Protein AF-A0AAD7UP15-F1 (afdb_monomer)

Mean predicted aligned error: 19.79 Å

Foldseek 3Di:
DDDDPPPDPPQWDWDFWDADPVLWTWIFIAGNVPRDTDDIDTDDCVLPPFDADPVRHGPDDDDPDSPDGGDDDPVSVVSRVVVVVVVVVVVVVVVVVVVVVVVVVVVVVVVVVVVVVVVVVVVVVVVVVVVVVVVVVVVVVPPDPPPVPPPPPDPPPPPPDDDDDDDDDDDPPDDPPDPDDDPDDPPDDDDDDDPPPDPPPPPPPPPPDDDDDDDDDDDDDDDDDDDDDPDDDDDPDDDPPVRVVVVVVVPDPPVVVVVVVVVVVVVVVVVVVVVVVVVVVVVVVVVVVVVVVVVPPCPPVVVVPPPDDDDDDDPVVVVPPPPVVVVVVVVPDDDD

Sequence (336 aa):
MGRAACGSSTDLELSEPRRLSTGHWVVDVKRVSDERRMAEITLTAALLPPRTNAKGKVVWSLPTDKDVAPRLGLHEQRAVFADYRKQRKEKKDANRALAQVRKRDDVKREKAERWGARTIQSAWRATLARQRYRHAVAYTRTLPSAQPREWFPAPAEDVSSPDGTVCRQDSEASSATQRSHREEDFSRIPGGILDGDGGDEGDEEDDDQAAPQSWLAATSSMRTRSVDDNAVRPVDNGPSLATLVASIGQAVPEDDKRRWVSSWKLATVERLDEAWTSHRLHCSRQRLCRWSAADHSSWSLRRALRGAPSLALPRALRAIWWPELALQASRAAPLQ

Organism: NCBI:txid2483200

pLDDT: mean 70.69, std 22.03, range [35.44, 98.38]

Secondary structure (DSSP, 8-state):
--------TT-EEEPPPEE-TTS-EEEEEEETTT--EEEEEEE-TTTSPPEE-TTS-EEE-----TTSPPP--HHHHHHHHHHHHHHHHHHHHHHHHHHHHHHHHHHHHHHHHHHHHHHHHHHHHHHHHHHHHHHHHHHHHHS---------------------------------------------PPP-----------------------------------------PPP--PPPHHHHHHHHHTSS-HHHHHHHHHHHHHHHHHHHHHHHHHHHHHHHHHHHHHHHHHTT--TTSTTS-TT--S----GGGGTTTHHHHHHHHTT-PPP-

Nearest PDB structures (foldseek):
  3qc4-assembly2_B  TM=3.958E-01  e=7.664E-01  Homo sapiens

Structure (mmCIF, N/CA/C/O backbone):
data_AF-A0AAD7UP15-F1
#
_entry.id   AF-A0AAD7UP15-F1
#
loop_
_atom_site.group_PDB
_atom_site.id
_atom_site.type_symbol
_atom_site.label_atom_id
_atom_site.label_alt_id
_atom_site.label_comp_id
_atom_site.label_asym_id
_atom_site.label_entity_id
_atom_site.label_seq_id
_atom_site.pdbx_PDB_ins_code
_atom_site.Cartn_x
_atom_site.Cartn_y
_atom_site.Cartn_z
_atom_site.occupancy
_atom_site.B_iso_or_equiv
_atom_site.auth_seq_id
_atom_site.auth_comp_id
_atom_site.auth_asym_id
_atom_site.auth_atom_id
_atom_site.pdbx_PDB_model_num
ATOM 1 N N . MET A 1 1 ? -25.593 19.136 -13.782 1.00 45.94 1 MET A N 1
ATOM 2 C CA . MET A 1 1 ? -24.444 18.457 -13.149 1.00 45.94 1 MET A CA 1
ATOM 3 C C . MET A 1 1 ? -24.663 18.505 -11.646 1.00 45.94 1 MET A C 1
ATOM 5 O O . MET A 1 1 ? -24.561 19.578 -11.068 1.00 45.94 1 MET A O 1
ATOM 9 N N . GLY A 1 2 ? -25.114 17.403 -11.044 1.00 49.28 2 GLY A N 1
ATOM 10 C CA . GLY A 1 2 ? -25.388 17.348 -9.607 1.00 49.28 2 GLY A CA 1
ATOM 11 C C . GLY A 1 2 ? -24.085 17.154 -8.846 1.00 49.28 2 GLY A C 1
ATOM 12 O O . GLY A 1 2 ? -23.406 16.152 -9.059 1.00 49.28 2 GLY A O 1
ATOM 13 N N . ARG A 1 3 ? -23.719 18.112 -7.991 1.00 43.81 3 ARG A N 1
ATOM 14 C CA . ARG A 1 3 ? -22.659 17.908 -7.002 1.00 43.81 3 ARG A CA 1
ATOM 15 C C . ARG A 1 3 ? -23.116 16.770 -6.091 1.00 43.81 3 ARG A C 1
ATOM 17 O O . ARG A 1 3 ? -24.147 16.897 -5.435 1.00 43.81 3 ARG A O 1
ATOM 24 N N . ALA A 1 4 ? -22.397 15.651 -6.112 1.00 48.12 4 ALA A N 1
ATOM 25 C CA . ALA A 1 4 ? -22.600 14.583 -5.148 1.00 48.12 4 ALA A CA 1
ATOM 26 C C . ALA A 1 4 ? -22.396 15.196 -3.761 1.00 48.12 4 ALA A C 1
ATOM 28 O O . ALA A 1 4 ? -21.315 15.705 -3.472 1.00 48.12 4 ALA A O 1
ATOM 29 N N . ALA A 1 5 ? -23.458 15.234 -2.956 1.00 47.28 5 ALA A N 1
ATOM 30 C CA . ALA A 1 5 ? -23.373 15.700 -1.585 1.00 47.28 5 ALA A CA 1
ATOM 31 C C . ALA A 1 5 ? -22.277 14.887 -0.892 1.00 47.28 5 ALA A C 1
ATOM 33 O O . ALA A 1 5 ? -22.343 13.656 -0.853 1.00 47.28 5 ALA A O 1
ATOM 34 N N . CYS A 1 6 ? -21.241 15.576 -0.420 1.00 43.53 6 CYS A N 1
ATOM 35 C CA . CYS A 1 6 ? -20.188 14.999 0.394 1.00 43.53 6 CYS A CA 1
ATOM 36 C C . CYS A 1 6 ? -20.877 14.424 1.635 1.00 43.53 6 CYS A C 1
ATOM 38 O O . CYS A 1 6 ? -21.280 15.180 2.517 1.00 43.53 6 CYS A O 1
ATOM 40 N N . GLY A 1 7 ? -21.125 13.110 1.632 1.00 47.81 7 GLY A N 1
ATOM 41 C CA . GLY A 1 7 ? -21.821 12.424 2.713 1.00 47.81 7 GLY A CA 1
ATOM 42 C C . GLY A 1 7 ? -21.131 12.753 4.027 1.00 47.81 7 GLY A C 1
ATOM 43 O O . GLY A 1 7 ? -19.918 12.562 4.156 1.00 47.81 7 GLY A O 1
ATOM 44 N N . SER A 1 8 ? -21.888 13.310 4.970 1.00 54.97 8 SER A N 1
ATOM 45 C CA . SER A 1 8 ? -21.399 13.588 6.311 1.00 54.97 8 SER A CA 1
ATOM 46 C C . SER A 1 8 ? -20.783 12.311 6.886 1.00 54.97 8 SER A C 1
ATOM 48 O O . SER A 1 8 ? -21.275 11.207 6.658 1.00 54.97 8 SER A O 1
ATOM 50 N N . SER A 1 9 ? -19.690 12.436 7.641 1.00 55.94 9 SER A N 1
ATOM 51 C CA . SER A 1 9 ? -18.933 11.302 8.209 1.00 55.94 9 SER A CA 1
ATOM 52 C C . SER A 1 9 ? -19.714 10.445 9.230 1.00 55.94 9 SER A C 1
ATOM 54 O O . SER A 1 9 ? -19.134 9.605 9.917 1.00 55.94 9 SER A O 1
ATOM 56 N N . THR A 1 10 ? -21.028 10.650 9.314 1.00 63.34 10 THR A N 1
ATOM 57 C CA . THR A 1 10 ? -22.014 10.004 10.178 1.00 63.34 10 THR A CA 1
ATOM 58 C C . THR A 1 10 ? -22.498 8.644 9.676 1.00 63.34 10 THR A C 1
ATOM 60 O O . THR A 1 10 ? -23.147 7.939 10.437 1.00 63.34 10 THR A O 1
ATOM 63 N N . ASP A 1 11 ? -22.170 8.231 8.450 1.00 88.19 11 ASP A N 1
ATOM 64 C CA . ASP A 1 11 ? -22.726 7.004 7.852 1.00 88.19 11 ASP A CA 1
ATOM 65 C C . ASP A 1 11 ? -21.983 5.715 8.247 1.00 88.19 11 ASP A C 1
ATOM 67 O O . ASP A 1 11 ? -21.981 4.748 7.484 1.00 88.19 11 ASP A O 1
ATOM 71 N N . LEU A 1 12 ? -21.301 5.671 9.393 1.00 94.31 12 LEU A N 1
ATOM 72 C CA . LEU A 1 12 ? -20.611 4.463 9.849 1.00 94.31 12 LEU A CA 1
ATOM 73 C C . LEU A 1 12 ? -21.266 3.908 11.109 1.00 94.31 12 LEU A C 1
ATOM 75 O O . LEU A 1 12 ? -21.447 4.621 12.092 1.00 94.31 12 LEU A O 1
ATOM 79 N N . GLU A 1 13 ? -21.541 2.610 11.087 1.00 96.19 13 GLU A N 1
ATOM 80 C CA . GLU A 1 13 ? -22.115 1.858 12.196 1.00 96.19 13 GLU A CA 1
ATOM 81 C C . GLU A 1 13 ? -21.225 0.656 12.528 1.00 96.19 13 GLU A C 1
ATOM 83 O O . GLU A 1 13 ? -20.514 0.118 11.674 1.00 96.19 13 GLU A O 1
ATOM 88 N N . LEU A 1 14 ? -21.230 0.251 13.795 1.00 97.25 14 LEU A N 1
ATOM 89 C CA . LEU A 1 14 ? -20.535 -0.942 14.260 1.00 97.25 14 LEU A CA 1
ATOM 90 C C . LEU A 1 14 ? -21.527 -2.094 14.348 1.00 97.25 14 LEU A C 1
ATOM 92 O O . LEU A 1 14 ? -22.587 -1.958 14.952 1.00 97.25 14 LEU A O 1
ATOM 96 N N . SER A 1 15 ? -21.171 -3.239 13.772 1.00 97.31 15 SER A N 1
ATOM 97 C CA . SER A 1 15 ? -21.955 -4.456 13.944 1.00 97.31 15 SER A CA 1
ATOM 98 C C . SER A 1 15 ? -21.950 -4.919 15.399 1.00 97.31 15 SER A C 1
ATOM 100 O O . SER A 1 15 ? -21.063 -4.577 16.185 1.00 97.31 15 SER A O 1
ATOM 102 N N . GLU A 1 16 ? -22.878 -5.809 15.736 1.00 96.75 16 GLU A N 1
ATOM 103 C CA . GLU A 1 16 ? -22.772 -6.564 16.979 1.00 96.75 16 GLU A CA 1
ATOM 104 C C . GLU A 1 16 ? -21.433 -7.331 17.030 1.00 96.75 16 GLU A C 1
ATOM 106 O O . GLU A 1 16 ? -20.972 -7.834 15.992 1.00 96.75 16 GLU A O 1
ATOM 111 N N . PRO A 1 17 ? -20.774 -7.406 18.202 1.00 97.06 17 PRO A N 1
ATOM 112 C CA . PRO A 1 17 ? -19.531 -8.149 18.343 1.00 97.06 17 PRO A CA 1
ATOM 113 C C . PRO A 1 17 ? -19.749 -9.632 18.067 1.00 97.06 17 PRO A C 1
ATOM 115 O O . PRO A 1 17 ? -20.533 -10.302 18.738 1.00 97.06 17 PRO A O 1
ATOM 118 N N . ARG A 1 18 ? -19.005 -10.161 17.099 1.00 95.69 18 ARG A N 1
ATOM 119 C CA . ARG A 1 18 ? -19.008 -11.583 16.756 1.00 95.69 18 ARG A CA 1
ATOM 120 C C . ARG A 1 18 ? -17.686 -12.215 17.148 1.00 95.69 18 ARG A C 1
ATOM 122 O O . ARG A 1 18 ? -16.648 -11.557 17.196 1.00 95.69 18 ARG A O 1
ATOM 129 N N . ARG A 1 19 ? -17.711 -13.510 17.430 1.00 93.88 19 ARG A N 1
ATOM 130 C CA . ARG A 1 19 ? -16.516 -14.247 17.837 1.00 93.88 19 ARG A CA 1
ATOM 131 C C . ARG A 1 19 ? -15.902 -14.971 16.645 1.00 93.88 19 ARG A C 1
ATOM 133 O O . ARG A 1 19 ? -16.614 -15.601 15.867 1.00 93.88 19 ARG A O 1
ATOM 140 N N . LEU A 1 20 ? -14.582 -14.885 16.505 1.00 93.50 20 LEU A N 1
ATOM 141 C CA . LEU A 1 20 ? -13.829 -15.692 15.544 1.00 93.50 20 LEU A CA 1
ATOM 142 C C . LEU A 1 20 ? -13.517 -17.075 16.112 1.00 93.50 20 LEU A C 1
ATOM 144 O O . LEU A 1 20 ? -13.462 -17.273 17.327 1.00 93.50 20 LEU A O 1
ATOM 148 N N . SER A 1 21 ? -13.213 -18.019 15.221 1.00 90.56 21 SER A N 1
ATOM 149 C CA . SER A 1 21 ? -12.704 -19.351 15.580 1.00 90.56 21 SER A CA 1
ATOM 150 C C . SER A 1 21 ? -11.424 -19.294 16.422 1.00 90.56 21 SER A C 1
ATOM 152 O O . SER A 1 21 ? -11.182 -20.177 17.239 1.00 90.56 21 SER A O 1
ATOM 154 N N . THR A 1 22 ? -10.643 -18.220 16.287 1.00 89.75 22 THR A N 1
ATOM 155 C CA . THR A 1 22 ? -9.442 -17.928 17.086 1.00 89.75 22 THR A CA 1
ATOM 156 C C . THR A 1 22 ? -9.746 -17.561 18.541 1.00 89.75 22 THR A C 1
ATOM 158 O O . THR A 1 22 ? -8.836 -17.455 19.355 1.00 89.75 22 THR A O 1
ATOM 161 N N . GLY A 1 23 ? -11.020 -17.371 18.894 1.00 90.31 23 GLY A N 1
ATOM 162 C CA . GLY A 1 23 ? -11.456 -17.010 20.239 1.00 90.31 23 GLY A CA 1
ATOM 163 C C . GLY A 1 23 ? -11.467 -15.509 20.520 1.00 90.31 23 GLY A C 1
ATOM 164 O O . GLY A 1 23 ? -11.943 -15.126 21.585 1.00 90.31 23 GLY A O 1
ATOM 165 N N . HIS A 1 24 ? -11.018 -14.676 19.581 1.00 93.88 24 HIS A N 1
ATOM 166 C CA . HIS A 1 24 ? -11.091 -13.221 19.691 1.00 93.88 24 HIS A CA 1
ATOM 167 C C . HIS A 1 24 ? -12.474 -12.689 19.302 1.00 93.88 24 HIS A C 1
ATOM 169 O O . HIS A 1 24 ? -13.138 -13.225 18.410 1.00 93.88 24 HIS A O 1
ATOM 175 N N . TRP A 1 25 ? -12.882 -11.603 19.955 1.00 96.12 25 TRP A N 1
ATOM 176 C CA . TRP A 1 25 ? -14.047 -10.822 19.558 1.00 96.12 25 TRP A CA 1
ATOM 177 C C . TRP A 1 25 ? -13.660 -9.845 18.451 1.00 96.12 25 TRP A C 1
ATOM 179 O O . TRP A 1 25 ? -12.595 -9.231 18.499 1.00 96.12 25 TRP A O 1
ATOM 189 N N . VAL A 1 26 ? -14.527 -9.691 17.462 1.00 97.19 26 VAL A N 1
ATOM 190 C CA . VAL A 1 26 ? -14.364 -8.766 16.339 1.00 97.19 26 VAL A CA 1
ATOM 191 C C . VAL A 1 26 ? -15.654 -8.016 16.105 1.00 97.19 26 VAL A C 1
ATOM 193 O O . VAL A 1 26 ? -16.754 -8.530 16.314 1.00 97.19 26 VAL A O 1
ATOM 196 N N . VAL A 1 27 ? -15.492 -6.791 15.638 1.00 98.00 27 VAL A N 1
ATOM 197 C CA . VAL A 1 27 ? -16.581 -5.915 15.238 1.00 98.00 27 VAL A CA 1
ATOM 198 C C . VAL A 1 27 ? -16.349 -5.507 13.802 1.00 98.00 27 VAL A C 1
ATOM 200 O O . VAL A 1 27 ? -15.231 -5.163 13.413 1.00 98.00 27 VAL A O 1
ATOM 203 N N . ASP A 1 28 ? -17.413 -5.545 13.014 1.00 97.88 28 ASP A N 1
ATOM 204 C CA . ASP A 1 28 ? -17.375 -5.086 11.643 1.00 97.88 28 ASP A CA 1
ATOM 205 C C . ASP A 1 28 ? -17.819 -3.627 11.587 1.00 97.88 28 ASP A C 1
ATOM 207 O O . ASP A 1 28 ? -18.896 -3.268 12.060 1.00 97.88 28 ASP A O 1
ATOM 211 N N . VAL A 1 29 ? -16.990 -2.781 10.983 1.00 97.25 29 VAL A N 1
ATOM 212 C CA . VAL A 1 29 ? -17.371 -1.407 10.650 1.00 97.25 29 VAL A CA 1
ATOM 213 C C . VAL A 1 29 ? -18.150 -1.474 9.345 1.00 97.25 29 VAL A C 1
ATOM 215 O O . VAL A 1 29 ? -17.597 -1.873 8.315 1.00 97.25 29 VAL A O 1
ATOM 218 N N . LYS A 1 30 ? -19.430 -1.115 9.382 1.00 96.94 30 LYS A N 1
ATOM 219 C CA . LYS A 1 30 ? -20.328 -1.101 8.227 1.00 96.94 30 LYS A CA 1
ATOM 220 C C . LYS A 1 30 ? -20.664 0.329 7.839 1.00 96.94 30 LYS A C 1
ATOM 222 O O . LYS A 1 30 ? -20.671 1.232 8.674 1.00 96.94 30 LYS A O 1
ATOM 227 N N . ARG A 1 31 ? -20.945 0.532 6.559 1.00 95.31 31 ARG A N 1
ATOM 228 C CA . ARG A 1 31 ? -21.518 1.782 6.075 1.00 95.31 31 ARG A CA 1
ATOM 229 C C . ARG A 1 31 ? -23.044 1.685 6.130 1.00 95.31 31 ARG A C 1
ATOM 231 O O . ARG A 1 31 ? -23.609 0.722 5.629 1.00 95.31 31 ARG A O 1
ATOM 238 N N . VAL A 1 32 ? -23.694 2.671 6.741 1.00 94.50 32 VAL A N 1
ATOM 239 C CA . VAL A 1 32 ? -25.144 2.684 7.014 1.00 94.50 32 VAL A CA 1
ATOM 240 C C . VAL A 1 32 ? -25.958 2.634 5.720 1.00 94.50 32 VAL A C 1
ATOM 242 O O . VAL A 1 32 ? -26.972 1.954 5.647 1.00 94.50 32 VAL A O 1
ATOM 245 N N . SER A 1 33 ? -25.492 3.314 4.670 1.00 92.62 33 SER A N 1
ATOM 246 C CA . SER A 1 33 ? -26.231 3.455 3.409 1.00 92.62 33 SER A CA 1
ATOM 247 C C . SER A 1 33 ? -26.447 2.148 2.640 1.00 92.62 33 SER A C 1
ATOM 249 O O . SER A 1 33 ? -27.432 2.015 1.924 1.00 92.62 33 SER A O 1
ATOM 251 N N . ASP A 1 34 ? -25.484 1.228 2.704 1.00 92.88 34 ASP A N 1
ATOM 252 C CA . ASP A 1 34 ? -25.425 0.019 1.869 1.00 92.88 34 ASP A CA 1
ATOM 253 C C . ASP A 1 34 ? -25.139 -1.252 2.686 1.00 92.88 34 ASP A C 1
ATOM 255 O O . ASP A 1 34 ? -24.895 -2.310 2.109 1.00 92.88 34 ASP A O 1
ATOM 259 N N . GLU A 1 35 ? -25.110 -1.136 4.019 1.00 94.19 35 GLU A N 1
ATOM 260 C CA . GLU A 1 35 ? -24.714 -2.169 4.989 1.00 94.19 35 GLU A CA 1
ATOM 261 C C . GLU A 1 35 ? -23.371 -2.848 4.673 1.00 94.19 35 GLU A C 1
ATOM 263 O O . GLU A 1 35 ? -23.025 -3.911 5.210 1.00 94.19 35 GLU A O 1
ATOM 268 N N . ARG A 1 36 ? -22.567 -2.234 3.799 1.00 95.31 36 ARG A N 1
ATOM 269 C CA . ARG A 1 36 ? -21.361 -2.860 3.289 1.00 95.31 36 ARG A CA 1
ATOM 270 C C . ARG A 1 36 ? -20.307 -2.858 4.375 1.00 95.31 36 ARG A C 1
ATOM 272 O O . ARG A 1 36 ? -19.956 -1.830 4.954 1.00 95.31 36 ARG A O 1
ATOM 279 N N . ARG A 1 37 ? -19.736 -4.035 4.596 1.00 96.38 37 ARG A N 1
ATOM 280 C CA . ARG A 1 37 ? -18.608 -4.234 5.496 1.00 96.38 37 ARG A CA 1
ATOM 281 C C . ARG A 1 37 ? -17.355 -3.537 4.962 1.00 96.38 37 ARG A C 1
ATOM 283 O O . ARG A 1 37 ? -16.885 -3.850 3.868 1.00 96.38 37 ARG A O 1
ATOM 290 N N . MET A 1 38 ? -16.813 -2.612 5.750 1.00 96.12 38 MET A N 1
ATOM 291 C CA . MET A 1 38 ? -15.647 -1.800 5.397 1.00 96.12 38 MET A CA 1
ATOM 292 C C . MET A 1 38 ? -14.357 -2.307 6.031 1.00 96.12 38 MET A C 1
ATOM 294 O O . MET A 1 38 ? -13.332 -2.375 5.352 1.00 96.12 38 MET A O 1
ATOM 298 N N . ALA A 1 39 ? -14.411 -2.685 7.306 1.00 96.81 39 ALA A N 1
ATOM 299 C CA . ALA A 1 39 ? -13.279 -3.254 8.024 1.00 96.81 39 ALA A CA 1
ATOM 300 C C . ALA A 1 39 ? -13.734 -4.241 9.098 1.00 96.81 39 ALA A C 1
ATOM 302 O O . ALA A 1 39 ? -14.870 -4.192 9.566 1.00 96.81 39 ALA A O 1
ATOM 303 N N . GLU A 1 40 ? -12.812 -5.121 9.473 1.00 97.56 40 GLU A N 1
ATOM 304 C CA . GLU A 1 40 ? -12.900 -6.007 10.630 1.00 97.56 40 GLU A CA 1
ATOM 305 C C . GLU A 1 40 ? -11.930 -5.498 11.686 1.00 97.56 40 GLU A C 1
ATOM 307 O O . GLU A 1 40 ? -10.746 -5.349 11.386 1.00 97.56 40 GLU A O 1
ATOM 312 N N . ILE A 1 41 ? -12.405 -5.242 12.902 1.00 97.62 41 ILE A N 1
ATOM 313 C CA . ILE A 1 41 ? -11.550 -4.779 13.995 1.00 97.62 41 ILE A CA 1
ATOM 314 C C . ILE A 1 41 ? -11.594 -5.785 15.128 1.00 97.62 41 ILE A C 1
ATOM 316 O O . ILE A 1 41 ? -12.653 -6.065 15.691 1.00 97.62 41 ILE A O 1
ATOM 320 N N . THR A 1 42 ? -10.423 -6.314 15.471 1.00 97.19 42 THR A N 1
ATOM 321 C CA . THR A 1 42 ? -10.246 -7.232 16.595 1.00 97.19 42 THR A CA 1
ATOM 322 C C . THR A 1 42 ? -10.273 -6.460 17.905 1.00 97.19 42 THR A C 1
ATOM 324 O O . THR A 1 42 ? -9.438 -5.589 18.150 1.00 97.19 42 THR A O 1
ATOM 327 N N . LEU A 1 43 ? -11.215 -6.810 18.778 1.00 96.62 43 LEU A N 1
ATOM 328 C CA . LEU A 1 43 ? -11.306 -6.256 20.119 1.00 96.62 43 LEU A CA 1
ATOM 329 C C . LEU A 1 43 ? -10.207 -6.873 20.984 1.00 96.62 43 LEU A C 1
ATOM 331 O O . LEU A 1 43 ? -10.256 -8.046 21.358 1.00 96.62 43 LEU A O 1
ATOM 335 N N . THR A 1 44 ? -9.197 -6.068 21.289 1.00 96.12 44 THR A N 1
ATOM 336 C CA . THR A 1 44 ? -8.080 -6.440 22.160 1.00 96.12 44 THR A CA 1
ATOM 337 C C . THR A 1 44 ? -8.076 -5.563 23.406 1.00 96.12 44 THR A C 1
ATOM 339 O O . THR A 1 44 ? -8.595 -4.447 23.389 1.00 96.12 44 THR A O 1
ATOM 342 N N . ALA A 1 45 ? -7.444 -6.035 24.483 1.00 94.94 45 ALA A N 1
ATOM 343 C CA . ALA A 1 45 ? -7.263 -5.235 25.697 1.00 94.94 45 ALA A CA 1
ATOM 344 C C . ALA A 1 45 ? -6.398 -3.978 25.464 1.00 94.94 45 ALA A C 1
ATOM 346 O O . ALA A 1 45 ? -6.486 -3.027 26.232 1.00 94.94 45 ALA A O 1
ATOM 347 N N . ALA A 1 46 ? -5.580 -3.963 24.404 1.00 95.38 46 ALA A N 1
ATOM 348 C CA . ALA A 1 46 ? -4.814 -2.789 23.994 1.00 95.38 46 ALA A CA 1
ATOM 349 C C . ALA A 1 46 ? -5.705 -1.720 23.342 1.00 95.38 46 ALA A C 1
ATOM 351 O O . ALA A 1 46 ? -5.525 -0.534 23.602 1.00 95.38 46 ALA A O 1
ATOM 352 N N . LEU A 1 47 ? -6.672 -2.141 22.517 1.00 95.94 47 LEU A N 1
ATOM 353 C CA . LEU A 1 47 ? -7.627 -1.239 21.874 1.00 95.94 47 LEU A CA 1
ATOM 354 C C . LEU A 1 47 ? -8.662 -0.702 22.870 1.00 95.94 47 LEU A C 1
ATOM 356 O O . LEU A 1 47 ? -8.982 0.484 22.862 1.00 95.94 47 LEU A O 1
ATOM 360 N N . LEU A 1 48 ? -9.196 -1.588 23.711 1.00 95.94 48 LEU A N 1
ATOM 361 C CA . LEU A 1 48 ? -10.218 -1.275 24.703 1.00 95.94 48 LEU A CA 1
ATOM 362 C C . LEU A 1 48 ? -9.687 -1.596 26.107 1.00 95.94 48 LEU A C 1
ATOM 364 O O . LEU A 1 48 ? -9.983 -2.671 26.645 1.00 95.94 48 LEU A O 1
ATOM 368 N N . PRO A 1 49 ? -8.880 -0.698 26.702 1.00 95.31 49 PRO A N 1
ATOM 369 C CA . PRO A 1 49 ? -8.352 -0.911 28.040 1.00 95.31 49 PRO A CA 1
ATOM 370 C C . PRO A 1 49 ? -9.479 -0.915 29.087 1.00 95.31 49 PRO A C 1
ATOM 372 O O . PRO A 1 49 ? -10.504 -0.249 28.899 1.00 95.31 49 PRO A O 1
ATOM 375 N N . PRO A 1 50 ? -9.310 -1.629 30.217 1.00 96.44 50 PRO A N 1
ATOM 376 C CA . PRO A 1 50 ? -10.281 -1.608 31.302 1.00 96.44 50 PRO A CA 1
ATOM 377 C C . PRO A 1 50 ? -10.495 -0.183 31.812 1.00 96.44 50 PRO A C 1
ATOM 379 O O . PRO A 1 50 ? -9.551 0.502 32.210 1.00 96.44 50 PRO A O 1
ATOM 382 N N . ARG A 1 51 ? -11.749 0.264 31.828 1.00 95.56 51 ARG A N 1
ATOM 383 C CA . ARG A 1 51 ? -12.104 1.597 32.306 1.00 95.56 51 ARG A CA 1
ATOM 384 C C . ARG A 1 51 ? -12.353 1.551 33.801 1.00 95.56 51 ARG A C 1
ATOM 386 O O . ARG A 1 51 ? -13.208 0.795 34.260 1.00 95.56 51 ARG A O 1
ATOM 393 N N . THR A 1 52 ? -11.664 2.396 34.555 1.00 96.62 52 THR A N 1
ATOM 394 C CA . THR A 1 52 ? -11.857 2.549 36.000 1.00 96.62 52 THR A CA 1
ATOM 395 C C . THR A 1 52 ? -12.580 3.857 36.326 1.00 96.62 52 THR A C 1
ATOM 397 O O . THR A 1 52 ? -12.485 4.848 35.605 1.00 96.62 52 THR A O 1
ATOM 400 N N . ASN A 1 53 ? -13.365 3.857 37.402 1.00 96.44 53 ASN A N 1
ATOM 401 C CA . ASN A 1 53 ? -13.939 5.074 37.978 1.00 96.44 53 ASN A CA 1
ATOM 402 C C . ASN A 1 53 ? -12.861 5.817 38.796 1.00 96.44 53 ASN A C 1
ATOM 404 O O . ASN A 1 53 ? -11.847 5.226 39.157 1.00 96.44 53 ASN A O 1
ATOM 408 N N . ALA A 1 54 ? -13.121 7.058 39.211 1.00 96.19 54 ALA A N 1
ATOM 409 C CA . ALA A 1 54 ? -12.266 7.834 40.117 1.00 96.19 54 ALA A CA 1
ATOM 410 C C . ALA A 1 54 ? -11.929 7.095 41.431 1.00 96.19 54 ALA A C 1
ATOM 412 O O . ALA A 1 54 ? -10.904 7.349 42.050 1.00 96.19 54 ALA A O 1
ATOM 413 N N . LYS A 1 55 ? -12.774 6.140 41.844 1.00 95.94 55 LYS A N 1
ATOM 414 C CA . LYS A 1 55 ? -12.553 5.263 43.010 1.00 95.94 55 LYS A CA 1
ATOM 415 C C . LYS A 1 55 ? -11.700 4.018 42.707 1.00 95.94 55 LYS A C 1
ATOM 417 O O . LYS A 1 55 ? -11.668 3.103 43.522 1.00 95.94 55 LYS A O 1
ATOM 422 N N . GLY A 1 56 ? -11.122 3.903 41.512 1.00 96.12 56 GLY A N 1
ATOM 423 C CA . GLY A 1 56 ? -10.329 2.749 41.071 1.00 96.12 56 GLY A CA 1
ATOM 424 C C . GLY A 1 56 ? -11.130 1.485 40.727 1.00 96.12 56 GLY A C 1
ATOM 425 O O . GLY A 1 56 ? -10.551 0.497 40.291 1.00 96.12 56 GLY A O 1
ATOM 426 N N . LYS A 1 57 ? -12.461 1.487 40.882 1.00 96.38 57 LYS A N 1
ATOM 427 C CA . LYS A 1 57 ? -13.306 0.339 40.513 1.00 96.38 57 LYS A CA 1
ATOM 428 C C . LYS A 1 57 ? -13.418 0.218 38.996 1.00 96.38 57 LYS A C 1
ATOM 430 O O . LYS A 1 57 ? -13.731 1.210 38.339 1.00 96.38 57 LYS A O 1
ATOM 435 N N . VAL A 1 58 ? -13.215 -0.985 38.462 1.00 95.62 58 VAL A N 1
ATOM 436 C CA . VAL A 1 58 ? -13.398 -1.287 37.035 1.00 95.62 58 VAL A CA 1
ATOM 437 C C . VAL A 1 58 ? -14.885 -1.177 36.693 1.00 95.62 58 VAL A C 1
ATOM 439 O O . VAL A 1 58 ? -15.713 -1.904 37.231 1.00 95.62 58 VAL A O 1
ATOM 442 N N . VAL A 1 59 ? -15.220 -0.214 35.839 1.00 94.88 59 VAL A N 1
ATOM 443 C CA . VAL A 1 59 ? -16.576 0.042 35.331 1.00 94.88 59 VAL A CA 1
ATOM 444 C C . VAL A 1 59 ? -16.852 -0.811 34.103 1.00 94.88 59 VAL A C 1
ATOM 446 O O . VAL A 1 59 ? -17.982 -1.235 33.884 1.00 94.88 59 VAL A O 1
ATOM 449 N N . TRP A 1 60 ? -15.825 -1.037 33.287 1.00 95.88 60 TRP A N 1
ATOM 450 C CA . TRP A 1 60 ? -15.932 -1.830 32.076 1.00 95.88 60 TRP A CA 1
ATOM 451 C C . TRP A 1 60 ? -14.609 -2.539 31.802 1.00 95.88 60 TRP A C 1
ATOM 453 O O . TRP A 1 60 ? -13.540 -1.941 31.924 1.00 95.88 60 TRP A O 1
ATOM 463 N N . SER A 1 61 ? -14.692 -3.804 31.417 1.00 96.06 61 SER A N 1
ATOM 464 C CA . SER A 1 61 ? -13.572 -4.599 30.928 1.00 96.06 61 SER A CA 1
ATOM 465 C C . SER A 1 61 ? -14.069 -5.521 29.827 1.00 96.06 61 SER A C 1
ATOM 467 O O . SER A 1 61 ? -15.213 -5.980 29.871 1.00 96.06 61 SER A O 1
ATOM 469 N N . LEU A 1 62 ? -13.198 -5.830 28.869 1.00 95.25 62 LEU A N 1
ATOM 470 C CA . LEU A 1 62 ? -13.498 -6.835 27.860 1.00 95.25 62 LEU A CA 1
ATOM 471 C C . LEU A 1 62 ? -13.751 -8.188 28.561 1.00 95.25 62 LEU A C 1
ATOM 473 O O . LEU A 1 62 ? -12.893 -8.611 29.342 1.00 95.25 62 LEU A O 1
ATOM 477 N N . PRO A 1 63 ? -14.897 -8.858 28.333 1.00 94.06 63 PRO A N 1
ATOM 478 C CA . PRO A 1 63 ? -15.184 -10.144 28.951 1.00 94.06 63 PRO A CA 1
ATOM 479 C C . PRO A 1 63 ? -14.122 -11.175 28.573 1.00 94.06 63 PRO A C 1
ATOM 481 O O . PRO A 1 63 ? -13.823 -11.377 27.394 1.00 94.06 63 PRO A O 1
ATOM 484 N N . THR A 1 64 ? -13.559 -11.829 29.584 1.00 91.81 64 THR A N 1
ATOM 485 C CA . THR A 1 64 ? -12.701 -13.009 29.414 1.00 91.81 64 THR A CA 1
ATOM 486 C C . THR A 1 64 ? -13.520 -14.249 29.084 1.00 91.81 64 THR A C 1
ATOM 488 O O . THR A 1 64 ? -13.019 -15.172 28.437 1.00 91.81 64 THR A O 1
ATOM 491 N N . ASP A 1 65 ? -14.781 -14.258 29.515 1.00 90.06 65 ASP A N 1
ATOM 492 C CA . ASP A 1 65 ? -15.683 -15.376 29.318 1.00 90.06 65 ASP A CA 1
ATOM 493 C C . ASP A 1 65 ? -16.110 -15.475 27.859 1.00 90.06 65 ASP A C 1
ATOM 495 O O . ASP A 1 65 ? -16.515 -14.515 27.203 1.00 90.06 65 ASP A O 1
ATOM 499 N N . LYS A 1 66 ? -16.005 -16.698 27.354 1.00 87.12 66 LYS A N 1
ATOM 500 C CA . LYS A 1 66 ? -16.201 -17.056 25.950 1.00 87.12 66 LYS A CA 1
ATOM 501 C C . LYS A 1 66 ? -17.657 -16.975 25.493 1.00 87.12 66 LYS A C 1
ATOM 503 O O . LYS A 1 66 ? -17.896 -16.860 24.289 1.00 87.12 66 LYS A O 1
ATOM 508 N N . ASP A 1 67 ? -18.579 -17.039 26.445 1.00 91.00 67 ASP A N 1
ATOM 509 C CA . ASP A 1 67 ? -20.016 -17.168 26.207 1.00 91.00 67 ASP A CA 1
ATOM 510 C C . ASP A 1 67 ? -20.752 -15.827 26.336 1.00 91.00 67 ASP A C 1
ATOM 512 O O . ASP A 1 67 ? -21.916 -15.713 25.958 1.00 91.00 67 ASP A O 1
ATOM 516 N N . VAL A 1 68 ? -20.069 -14.789 26.832 1.00 93.94 68 VAL A N 1
ATOM 517 C CA . VAL A 1 68 ? -20.655 -13.465 27.057 1.00 93.94 68 VAL A CA 1
ATOM 518 C C . VAL A 1 68 ? -20.134 -12.487 26.010 1.00 93.94 68 VAL A C 1
ATOM 520 O O . VAL A 1 68 ? -18.971 -12.086 26.035 1.00 93.94 68 VAL A O 1
ATOM 523 N N . ALA A 1 69 ? -21.011 -12.068 25.095 1.00 94.38 69 ALA A N 1
ATOM 524 C CA . ALA A 1 69 ? -20.673 -11.052 24.105 1.00 94.38 69 ALA A CA 1
ATOM 525 C C . ALA A 1 69 ? -20.419 -9.685 24.777 1.00 94.38 69 ALA A C 1
ATOM 527 O O . ALA A 1 69 ? -21.231 -9.248 25.604 1.00 94.38 69 ALA A O 1
ATOM 528 N N . PRO A 1 70 ? -19.321 -8.980 24.437 1.00 95.88 70 PRO A N 1
ATOM 529 C CA . PRO A 1 70 ? -19.056 -7.653 24.974 1.00 95.88 70 PRO A CA 1
ATOM 530 C C . PRO A 1 70 ? -20.150 -6.676 24.550 1.00 95.88 70 PRO A C 1
ATOM 532 O O . PRO A 1 70 ? -20.518 -6.601 23.383 1.00 95.88 70 PRO A O 1
ATOM 535 N N . ARG A 1 71 ? -20.640 -5.870 25.493 1.00 96.00 71 ARG A N 1
ATOM 536 C CA . ARG A 1 71 ? -21.516 -4.736 25.180 1.00 96.00 71 ARG A CA 1
ATOM 537 C C . ARG A 1 71 ? -20.660 -3.485 25.043 1.00 96.00 71 ARG A C 1
ATOM 539 O O . ARG A 1 71 ? -20.011 -3.075 26.007 1.00 96.00 71 ARG A O 1
ATOM 546 N N . LEU A 1 72 ? -20.641 -2.910 23.843 1.00 96.19 72 LEU A N 1
ATOM 547 C CA . LEU A 1 72 ? -19.866 -1.710 23.535 1.00 96.19 72 LEU A CA 1
ATOM 548 C C . LEU A 1 72 ? -20.715 -0.467 23.782 1.00 96.19 72 LEU A C 1
ATOM 550 O O . LEU A 1 72 ? -21.700 -0.232 23.080 1.00 96.19 72 LEU A O 1
ATOM 554 N N . GLY A 1 73 ? -20.324 0.326 24.778 1.00 95.62 73 GLY A N 1
ATOM 555 C CA . GLY A 1 73 ? -20.899 1.641 25.013 1.00 95.62 73 GLY A CA 1
ATOM 556 C C . GLY A 1 73 ? -20.336 2.681 24.045 1.00 95.62 73 GLY A C 1
ATOM 557 O O . GLY A 1 73 ? -19.432 2.418 23.255 1.00 95.62 73 GLY A O 1
ATOM 558 N N . LEU A 1 74 ? -20.848 3.910 24.129 1.00 95.38 74 LEU A N 1
ATOM 559 C CA . LEU A 1 74 ? -20.422 5.013 23.257 1.00 95.38 74 LEU A CA 1
ATOM 560 C C . LEU A 1 74 ? -18.911 5.288 23.325 1.00 95.38 74 LEU A C 1
ATOM 562 O O . LEU A 1 74 ? -18.319 5.718 22.337 1.00 95.38 74 LEU A O 1
ATOM 566 N N . HIS A 1 75 ? -18.280 5.069 24.481 1.00 95.19 75 HIS A N 1
ATOM 567 C CA . HIS A 1 75 ? -16.849 5.317 24.641 1.00 95.19 75 HIS A CA 1
ATOM 568 C C . HIS A 1 75 ? -16.012 4.266 23.909 1.00 95.19 75 HIS A C 1
ATOM 570 O O . HIS A 1 75 ? -15.095 4.615 23.167 1.00 95.19 75 HIS A O 1
ATOM 576 N N . GLU A 1 76 ? -16.382 2.996 24.048 1.00 96.56 76 GLU A N 1
ATOM 577 C CA . GLU A 1 76 ? -15.716 1.883 23.383 1.00 96.56 76 GLU A CA 1
ATOM 578 C C . GLU A 1 76 ? -15.938 1.944 21.865 1.00 96.56 76 GLU A C 1
ATOM 580 O O . GLU A 1 76 ? -14.998 1.763 21.096 1.00 96.56 76 GLU A O 1
ATOM 585 N N . GLN A 1 77 ? -17.146 2.305 21.417 1.00 96.31 77 GLN A N 1
ATOM 586 C CA . GLN A 1 77 ? -17.434 2.527 19.996 1.00 96.31 77 GLN A CA 1
ATOM 587 C C . GLN A 1 77 ? -16.552 3.636 19.399 1.00 96.31 77 GLN A C 1
ATOM 589 O O . GLN A 1 77 ? -15.989 3.465 18.317 1.00 96.31 77 GLN A O 1
ATOM 594 N N . ARG A 1 78 ? -16.363 4.757 20.114 1.00 95.81 78 ARG A N 1
ATOM 595 C CA . ARG A 1 78 ? -15.454 5.837 19.684 1.00 95.81 78 ARG A CA 1
ATOM 596 C C . ARG A 1 78 ? -14.009 5.356 19.551 1.00 95.81 78 ARG A C 1
ATOM 598 O O . ARG A 1 78 ? -13.352 5.731 18.584 1.00 95.81 78 ARG A O 1
ATOM 605 N N . ALA A 1 79 ? -13.528 4.526 20.477 1.00 96.44 79 ALA A N 1
ATOM 606 C CA . ALA A 1 79 ? -12.183 3.957 20.407 1.00 96.44 79 ALA A CA 1
ATOM 607 C C . ALA A 1 79 ? -12.015 3.026 19.191 1.00 96.44 79 ALA A C 1
ATOM 609 O O . ALA A 1 79 ? -11.036 3.148 18.457 1.00 96.44 79 ALA A O 1
ATOM 610 N N . VAL A 1 80 ? -13.007 2.173 18.911 1.00 97.06 80 VAL A N 1
ATOM 611 C CA . VAL A 1 80 ? -13.016 1.312 17.714 1.00 97.06 80 VAL A CA 1
ATOM 612 C C . VAL A 1 80 ? -13.001 2.148 16.428 1.00 97.06 80 VAL A C 1
ATOM 614 O O . VAL A 1 80 ? -12.229 1.864 15.515 1.00 97.06 80 VAL A O 1
ATOM 617 N N . PHE A 1 81 ? -13.793 3.222 16.351 1.00 96.56 81 PHE A N 1
ATOM 618 C CA . PHE A 1 81 ? -13.767 4.120 15.193 1.00 96.56 81 PHE A CA 1
ATOM 619 C C . PHE A 1 81 ? -12.455 4.902 15.052 1.00 96.56 81 PHE A C 1
ATOM 621 O O . PHE A 1 81 ? -12.027 5.164 13.927 1.00 96.56 81 PHE A O 1
ATOM 628 N N . ALA A 1 82 ? -11.811 5.281 16.156 1.00 96.38 82 ALA A N 1
ATOM 629 C CA . ALA A 1 82 ? -10.502 5.929 16.115 1.00 96.38 82 ALA A CA 1
ATOM 630 C C . ALA A 1 82 ? -9.445 4.990 15.513 1.00 96.38 82 ALA A C 1
ATOM 632 O O . ALA A 1 82 ? -8.706 5.392 14.612 1.00 96.38 82 ALA A O 1
ATOM 633 N N . ASP A 1 83 ? -9.437 3.724 15.932 1.00 97.25 83 ASP A N 1
ATOM 634 C CA . ASP A 1 83 ? -8.536 2.714 15.376 1.00 97.25 83 ASP A CA 1
ATOM 635 C C . ASP A 1 83 ? -8.852 2.398 13.909 1.00 97.25 83 ASP A C 1
ATOM 637 O O . ASP A 1 83 ? -7.946 2.353 13.081 1.00 97.25 83 ASP A O 1
ATOM 641 N N . TYR A 1 84 ? -10.135 2.322 13.533 1.00 96.69 84 TYR A N 1
ATOM 642 C CA . TYR A 1 84 ? -10.542 2.209 12.128 1.00 96.69 84 TYR A CA 1
ATOM 643 C C . TYR A 1 84 ? -9.941 3.322 11.257 1.00 96.69 84 TYR A C 1
ATOM 645 O O . TYR A 1 84 ? -9.378 3.062 10.189 1.00 96.69 84 TYR A O 1
ATOM 653 N N . ARG A 1 85 ? -10.054 4.581 11.703 1.00 96.25 85 ARG A N 1
ATOM 654 C CA . ARG A 1 85 ? -9.510 5.739 10.978 1.00 96.25 85 ARG A CA 1
ATOM 655 C C . ARG A 1 85 ? -7.991 5.658 10.875 1.00 96.25 85 ARG A C 1
ATOM 657 O O . ARG A 1 85 ? -7.454 5.926 9.800 1.00 96.25 85 ARG A O 1
ATOM 664 N N . LYS A 1 86 ? -7.318 5.231 11.947 1.00 96.75 86 LYS A N 1
ATOM 665 C CA . LYS A 1 86 ? -5.870 5.003 11.966 1.00 96.75 86 LYS A CA 1
ATOM 666 C C . LYS A 1 86 ? -5.455 3.940 10.944 1.00 96.75 86 LYS A C 1
ATOM 668 O O . LYS A 1 86 ? -4.654 4.244 10.064 1.00 96.75 86 LYS A O 1
ATOM 673 N N . GLN A 1 87 ? -6.073 2.758 10.968 1.00 96.25 87 GLN A N 1
ATOM 674 C CA . GLN A 1 87 ? -5.804 1.688 9.998 1.00 96.25 87 GLN A CA 1
ATOM 675 C C . GLN A 1 87 ? -6.077 2.137 8.552 1.00 96.25 87 GLN A C 1
ATOM 677 O O . GLN A 1 87 ? -5.336 1.800 7.626 1.00 96.25 87 GLN A O 1
ATOM 682 N N . ARG A 1 88 ? -7.132 2.934 8.332 1.00 96.06 88 ARG A N 1
ATOM 683 C CA . ARG A 1 88 ? -7.451 3.493 7.010 1.00 96.06 88 ARG A CA 1
ATOM 684 C C . ARG A 1 88 ? -6.373 4.469 6.530 1.00 96.06 88 ARG A C 1
ATOM 686 O O . ARG A 1 88 ? -6.015 4.411 5.351 1.00 96.06 88 ARG A O 1
ATOM 693 N N . LYS A 1 89 ? -5.862 5.335 7.412 1.00 96.81 89 LYS A N 1
ATOM 694 C CA . LYS A 1 89 ? -4.762 6.267 7.114 1.00 96.81 89 LYS A CA 1
ATOM 695 C C . LYS A 1 89 ? -3.480 5.500 6.786 1.00 96.81 89 LYS A C 1
ATOM 697 O O . LYS A 1 89 ? -2.948 5.670 5.695 1.00 96.81 89 LYS A O 1
ATOM 702 N N . GLU A 1 90 ? -3.090 4.547 7.631 1.00 96.69 90 GLU A N 1
ATOM 703 C CA . GLU A 1 90 ? -1.916 3.689 7.407 1.00 96.69 90 GLU A CA 1
ATOM 704 C C . GLU A 1 90 ? -1.996 2.930 6.073 1.00 96.69 90 GLU A C 1
ATOM 706 O O . GLU A 1 90 ? -1.029 2.884 5.313 1.00 96.69 90 GLU A O 1
ATOM 711 N N . LYS A 1 91 ? -3.172 2.393 5.720 1.00 96.25 91 LYS A N 1
ATOM 712 C CA . LYS A 1 91 ? -3.390 1.731 4.425 1.00 96.25 91 LYS A CA 1
ATOM 713 C C . LYS A 1 91 ? -3.284 2.700 3.242 1.00 96.25 91 LYS A C 1
ATOM 715 O O . LYS A 1 91 ? -2.754 2.320 2.195 1.00 96.25 91 LYS A O 1
ATOM 720 N N . LYS A 1 92 ? -3.795 3.932 3.374 1.00 96.81 92 LYS A N 1
ATOM 721 C CA . LYS A 1 92 ? -3.666 4.981 2.345 1.00 96.81 92 LYS A CA 1
ATOM 722 C C . LYS A 1 92 ? -2.191 5.329 2.129 1.00 96.81 92 LYS A C 1
ATOM 724 O O . LYS A 1 92 ? -1.740 5.338 0.983 1.00 96.81 92 LYS A O 1
ATOM 729 N N . ASP A 1 93 ? -1.442 5.516 3.210 1.00 97.00 93 ASP A N 1
ATOM 730 C CA . ASP A 1 93 ? -0.023 5.874 3.168 1.00 97.00 93 ASP A CA 1
ATOM 731 C C . ASP A 1 93 ? 0.835 4.739 2.594 1.00 97.00 93 ASP A C 1
ATOM 733 O O . ASP A 1 93 ? 1.652 4.971 1.699 1.00 97.00 93 ASP A O 1
ATOM 737 N N . ALA A 1 94 ? 0.581 3.491 3.001 1.00 97.00 94 ALA A N 1
ATOM 738 C CA . ALA A 1 94 ? 1.242 2.314 2.439 1.00 97.00 94 ALA A CA 1
ATOM 739 C C . ALA A 1 94 ? 0.987 2.178 0.927 1.00 97.00 94 ALA A C 1
ATOM 741 O O . ALA A 1 94 ? 1.917 1.952 0.149 1.00 97.00 94 ALA A O 1
ATOM 742 N N . ASN A 1 95 ? -0.256 2.377 0.478 1.00 97.31 95 ASN A N 1
ATOM 743 C CA . ASN A 1 95 ? -0.588 2.351 -0.947 1.00 97.31 95 ASN A CA 1
ATOM 744 C C . ASN A 1 95 ? 0.090 3.488 -1.723 1.00 97.31 95 ASN A C 1
ATOM 746 O O . ASN A 1 95 ? 0.575 3.261 -2.834 1.00 97.31 95 ASN A O 1
ATOM 750 N N . ARG A 1 96 ? 0.168 4.694 -1.145 1.00 97.56 96 ARG A N 1
ATOM 751 C CA . ARG A 1 96 ? 0.873 5.836 -1.747 1.00 97.56 96 ARG A CA 1
ATOM 752 C C . ARG A 1 96 ? 2.364 5.540 -1.898 1.00 97.56 96 ARG A C 1
ATOM 754 O O . ARG A 1 96 ? 2.923 5.772 -2.970 1.00 97.56 96 ARG A O 1
ATOM 761 N N . ALA A 1 97 ? 2.992 4.967 -0.873 1.00 97.81 97 ALA A N 1
ATOM 762 C CA . ALA A 1 97 ? 4.391 4.551 -0.923 1.00 97.81 97 ALA A CA 1
ATOM 763 C C . ALA A 1 97 ? 4.631 3.491 -2.015 1.00 97.81 97 ALA A C 1
ATOM 765 O O . ALA A 1 97 ? 5.538 3.642 -2.837 1.00 97.81 97 ALA A O 1
ATOM 766 N N . LEU A 1 98 ? 3.775 2.466 -2.105 1.00 97.62 98 LEU A N 1
ATOM 767 C CA . LEU A 1 98 ? 3.857 1.443 -3.154 1.00 97.62 98 LEU A CA 1
ATOM 768 C C . LEU A 1 98 ? 3.676 2.028 -4.563 1.00 97.62 98 LEU A C 1
ATOM 770 O O . LEU A 1 98 ? 4.391 1.640 -5.489 1.00 97.62 98 LEU A O 1
ATOM 774 N N . ALA A 1 99 ? 2.757 2.980 -4.739 1.00 97.38 99 ALA A N 1
ATOM 775 C CA . ALA A 1 99 ? 2.555 3.664 -6.015 1.00 97.38 99 ALA A CA 1
ATOM 776 C C . ALA A 1 99 ? 3.794 4.473 -6.438 1.00 97.38 99 ALA A C 1
ATOM 778 O O . ALA A 1 99 ? 4.183 4.446 -7.607 1.00 97.38 99 ALA A O 1
ATOM 779 N N . GLN A 1 100 ? 4.463 5.141 -5.493 1.00 97.81 100 GLN A N 1
ATOM 780 C CA . GLN A 1 100 ? 5.710 5.858 -5.768 1.00 97.81 100 GLN A CA 1
ATOM 781 C C . GLN A 1 100 ? 6.849 4.917 -6.177 1.00 97.81 100 GLN A C 1
ATOM 783 O O . GLN A 1 100 ? 7.600 5.242 -7.099 1.00 97.81 100 GLN A O 1
ATOM 788 N N . VAL A 1 101 ? 6.973 3.754 -5.530 1.00 97.88 101 VAL A N 1
ATOM 789 C CA . VAL A 1 101 ? 7.965 2.733 -5.907 1.00 97.88 101 VAL A CA 1
ATOM 790 C C . VAL A 1 101 ? 7.709 2.243 -7.332 1.00 97.88 101 VAL A C 1
ATOM 792 O O . VAL A 1 101 ? 8.615 2.308 -8.159 1.00 97.88 101 VAL A O 1
ATOM 795 N N . ARG A 1 102 ? 6.460 1.881 -7.659 1.00 97.19 102 ARG A N 1
ATOM 796 C CA . ARG A 1 102 ? 6.075 1.467 -9.021 1.00 97.19 102 ARG A CA 1
ATOM 797 C C . ARG A 1 102 ? 6.411 2.535 -10.061 1.00 97.19 102 ARG A C 1
ATOM 799 O O . ARG A 1 102 ? 7.085 2.233 -11.037 1.00 97.19 102 ARG A O 1
ATOM 806 N N . LYS A 1 103 ? 6.066 3.802 -9.800 1.00 97.56 103 LYS A N 1
ATOM 807 C CA . LYS A 1 103 ? 6.398 4.925 -10.694 1.00 97.56 103 LYS A CA 1
ATOM 808 C C . LYS A 1 103 ? 7.909 5.060 -10.920 1.00 97.56 103 LYS A C 1
ATOM 810 O O . LYS A 1 103 ? 8.345 5.327 -12.038 1.00 97.56 103 LYS A O 1
ATOM 815 N N . ARG A 1 104 ? 8.728 4.888 -9.876 1.00 98.19 104 ARG A N 1
ATOM 816 C CA . ARG A 1 104 ? 10.197 4.921 -10.001 1.00 98.19 104 ARG A CA 1
ATOM 817 C C . ARG A 1 104 ? 10.719 3.752 -10.833 1.00 98.19 104 ARG A C 1
ATOM 819 O O . ARG A 1 104 ? 11.628 3.957 -11.637 1.00 98.19 104 ARG A O 1
ATOM 826 N N . ASP A 1 105 ? 10.160 2.562 -10.657 1.00 97.88 105 ASP A N 1
ATOM 827 C CA . ASP A 1 105 ? 10.562 1.371 -11.404 1.00 97.88 105 ASP A CA 1
ATOM 828 C C . ASP A 1 105 ? 10.137 1.438 -12.875 1.00 97.88 105 ASP A C 1
ATOM 830 O O . ASP A 1 105 ? 10.932 1.087 -13.747 1.00 97.88 105 ASP A O 1
ATOM 834 N N . ASP A 1 106 ? 8.964 1.999 -13.173 1.00 97.75 106 ASP A N 1
ATOM 835 C CA . ASP A 1 106 ? 8.512 2.259 -14.543 1.00 97.75 106 ASP A CA 1
ATOM 836 C C . ASP A 1 106 ? 9.437 3.257 -15.252 1.00 97.75 106 ASP A C 1
ATOM 838 O O . ASP A 1 106 ? 9.898 3.002 -16.363 1.00 97.75 106 ASP A O 1
ATOM 842 N N . VAL A 1 107 ? 9.819 4.350 -14.577 1.00 98.12 107 VAL A N 1
ATOM 843 C CA . VAL A 1 107 ? 10.791 5.319 -15.116 1.00 98.12 107 VAL A CA 1
ATOM 844 C C . VAL A 1 107 ? 12.159 4.670 -15.352 1.00 98.12 107 VAL A C 1
ATOM 846 O O . VAL A 1 107 ? 12.833 4.982 -16.337 1.00 98.12 107 VAL A O 1
ATOM 849 N N . LYS A 1 108 ? 12.607 3.770 -14.467 1.00 97.94 108 LYS A N 1
ATOM 850 C CA . LYS A 1 108 ? 13.860 3.021 -14.667 1.00 97.94 108 LYS A CA 1
ATOM 851 C C . LYS A 1 108 ? 13.761 2.082 -15.866 1.00 97.94 108 LYS A C 1
ATOM 853 O O . LYS A 1 108 ? 14.693 2.054 -16.670 1.00 97.94 108 LYS A O 1
ATOM 858 N N . ARG A 1 109 ? 12.649 1.354 -16.003 1.00 98.12 109 ARG A N 1
ATOM 859 C CA . ARG A 1 109 ? 12.389 0.460 -17.137 1.00 98.12 109 ARG A CA 1
ATOM 860 C C . ARG A 1 109 ? 12.385 1.237 -18.449 1.00 98.12 109 ARG A C 1
ATOM 862 O O . ARG A 1 109 ? 13.128 0.887 -19.358 1.00 98.12 109 ARG A O 1
ATOM 869 N N . GLU A 1 110 ? 11.663 2.350 -18.506 1.00 98.06 110 GLU A N 1
ATOM 870 C CA . GLU A 1 110 ? 11.610 3.206 -19.691 1.00 98.06 110 GLU A CA 1
ATOM 871 C C . GLU A 1 110 ? 12.998 3.761 -20.058 1.00 98.06 110 GLU A C 1
ATOM 873 O O . GLU A 1 110 ? 13.398 3.762 -21.224 1.00 98.06 110 GLU A O 1
ATOM 878 N N . LYS A 1 111 ? 13.787 4.208 -19.071 1.00 98.38 111 LYS A N 1
ATOM 879 C CA . LYS A 1 111 ? 15.171 4.651 -19.309 1.00 98.38 111 LYS A CA 1
ATOM 880 C C . LYS A 1 111 ? 16.049 3.524 -19.853 1.00 98.38 111 LYS A C 1
ATOM 882 O O . LYS A 1 111 ? 16.834 3.778 -20.767 1.00 98.38 111 LYS A O 1
ATOM 887 N N . ALA A 1 112 ? 15.917 2.309 -19.322 1.00 97.94 112 ALA A N 1
ATOM 888 C CA . ALA A 1 112 ? 16.656 1.141 -19.794 1.00 97.94 112 ALA A CA 1
ATOM 889 C C . ALA A 1 112 ? 16.278 0.779 -21.240 1.00 97.94 112 ALA A C 1
ATOM 891 O O . ALA A 1 112 ? 17.165 0.568 -22.066 1.00 97.94 112 ALA A O 1
ATOM 892 N N . GLU A 1 113 ? 14.988 0.803 -21.580 1.00 97.94 113 GLU A N 1
ATOM 893 C CA . GLU A 1 113 ? 14.494 0.579 -22.944 1.00 97.94 113 GLU A CA 1
ATOM 894 C C . GLU A 1 113 ? 15.013 1.643 -23.919 1.00 97.94 113 GLU A C 1
ATOM 896 O O . GLU A 1 113 ? 15.555 1.317 -24.979 1.00 97.94 113 GLU A O 1
ATOM 901 N N . ARG A 1 114 ? 14.933 2.927 -23.542 1.00 98.19 114 ARG A N 1
ATOM 902 C CA . ARG A 1 114 ? 15.480 4.037 -24.342 1.00 98.19 114 ARG A CA 1
ATOM 903 C C . ARG A 1 114 ? 16.986 3.891 -24.552 1.00 98.19 114 ARG A C 1
ATOM 905 O O . ARG A 1 114 ? 17.479 4.167 -25.647 1.00 98.19 114 ARG A O 1
ATOM 912 N N . TRP A 1 115 ? 17.725 3.480 -23.523 1.00 97.62 115 TRP A N 1
ATOM 913 C CA . TRP A 1 115 ? 19.165 3.256 -23.628 1.00 97.62 115 TRP A CA 1
ATOM 914 C C . TRP A 1 115 ? 19.483 2.072 -24.548 1.00 97.62 115 TRP A C 1
ATOM 916 O O . TRP A 1 115 ? 20.292 2.220 -25.462 1.00 97.62 115 TRP A O 1
ATOM 926 N N . GLY A 1 116 ? 18.774 0.949 -24.402 1.00 97.81 116 GLY A N 1
ATOM 927 C CA . GLY A 1 116 ? 18.891 -0.204 -25.298 1.00 97.81 116 GLY A CA 1
ATOM 928 C C . GLY A 1 116 ? 18.626 0.160 -26.763 1.00 97.81 116 GLY A C 1
ATOM 929 O O . GLY A 1 116 ? 19.425 -0.169 -27.641 1.00 97.81 116 GLY A O 1
ATOM 930 N N . ALA A 1 117 ? 17.570 0.933 -27.032 1.00 97.69 117 ALA A N 1
ATOM 931 C CA . ALA A 1 117 ? 17.259 1.416 -28.377 1.00 97.69 117 ALA A CA 1
ATOM 932 C C . ALA A 1 117 ? 18.378 2.297 -28.962 1.00 97.69 117 ALA A C 1
ATOM 934 O O . ALA A 1 117 ? 18.752 2.130 -30.125 1.00 97.69 117 ALA A O 1
ATOM 935 N N . ARG A 1 118 ? 18.959 3.205 -28.163 1.00 97.88 118 ARG A N 1
ATOM 936 C CA . ARG A 1 118 ? 20.095 4.043 -28.592 1.00 97.88 118 ARG A CA 1
ATOM 937 C C . ARG A 1 118 ? 21.326 3.207 -28.934 1.00 97.88 118 ARG A C 1
ATOM 939 O O . ARG A 1 118 ? 21.984 3.500 -29.930 1.00 97.88 118 ARG A O 1
ATOM 946 N N . THR A 1 119 ? 21.609 2.166 -28.157 1.00 98.12 119 THR A N 1
ATOM 947 C CA . THR A 1 119 ? 22.728 1.244 -28.403 1.00 98.12 119 THR A CA 1
ATOM 948 C C . THR A 1 119 ? 22.546 0.470 -29.710 1.00 98.12 119 THR A C 1
ATOM 950 O O . THR A 1 119 ? 23.478 0.363 -30.505 1.00 98.12 119 THR A O 1
ATOM 953 N N . ILE A 1 120 ? 21.332 -0.009 -29.997 1.00 98.19 120 ILE A N 1
ATOM 954 C CA . ILE A 1 120 ? 21.033 -0.687 -31.269 1.00 98.19 120 ILE A CA 1
ATOM 955 C C . ILE A 1 120 ? 21.177 0.288 -32.448 1.00 98.19 120 ILE A C 1
ATOM 957 O O . ILE A 1 120 ? 21.799 -0.035 -33.462 1.00 98.19 120 ILE A O 1
ATOM 961 N N . GLN A 1 121 ? 20.648 1.508 -32.315 1.00 97.75 121 GLN A N 1
ATOM 962 C CA . GLN A 1 121 ? 20.748 2.535 -33.355 1.00 97.75 121 GLN A CA 1
ATOM 963 C C . GLN A 1 121 ? 22.197 2.950 -33.635 1.00 97.75 121 GLN A C 1
ATOM 965 O O . GLN A 1 121 ? 22.567 3.114 -34.800 1.00 97.75 121 GLN A O 1
ATOM 970 N N . SER A 1 122 ? 23.026 3.122 -32.601 1.00 98.25 122 SER A N 1
ATOM 971 C CA . SER A 1 122 ? 24.436 3.491 -32.768 1.00 98.25 122 SER A CA 1
ATOM 972 C C . SER A 1 122 ? 25.229 2.374 -33.449 1.00 98.25 122 SER A C 1
ATOM 974 O O . SER A 1 122 ? 25.975 2.651 -34.391 1.00 98.25 122 SER A O 1
ATOM 976 N N . ALA A 1 123 ? 24.998 1.115 -33.066 1.00 98.12 123 ALA A N 1
ATOM 977 C CA . ALA A 1 123 ? 25.606 -0.046 -33.707 1.00 98.12 123 ALA A CA 1
ATOM 978 C C . ALA A 1 123 ? 25.219 -0.148 -35.191 1.00 98.12 123 ALA A C 1
ATOM 980 O O . ALA A 1 123 ? 26.083 -0.328 -36.051 1.00 98.12 123 ALA A O 1
ATOM 981 N N . TRP A 1 124 ? 23.938 0.037 -35.522 1.00 98.25 124 TRP A N 1
ATOM 982 C CA . TRP A 1 124 ? 23.472 0.019 -36.909 1.00 98.25 124 TRP A CA 1
ATOM 983 C C . TRP A 1 124 ? 24.102 1.135 -37.754 1.00 98.25 124 TRP A C 1
ATOM 985 O O . TRP A 1 124 ? 24.611 0.875 -38.847 1.00 98.25 124 TRP A O 1
ATOM 995 N N . ARG A 1 125 ? 24.148 2.368 -37.228 1.00 98.19 125 ARG A N 1
ATOM 996 C CA . ARG A 1 125 ? 24.811 3.505 -37.893 1.00 98.19 125 ARG A CA 1
ATOM 997 C C . ARG A 1 125 ? 26.295 3.232 -38.137 1.00 98.19 125 ARG A C 1
ATOM 999 O O . ARG A 1 125 ? 26.788 3.512 -39.228 1.00 98.19 125 ARG A O 1
ATOM 1006 N N . ALA A 1 126 ? 26.992 2.650 -37.161 1.00 98.06 126 ALA A N 1
ATOM 1007 C CA . ALA A 1 126 ? 28.394 2.270 -37.306 1.00 98.06 126 ALA A CA 1
ATOM 1008 C C . ALA A 1 126 ? 28.591 1.209 -38.403 1.00 98.06 126 ALA A C 1
ATOM 1010 O O . ALA A 1 126 ? 29.503 1.327 -39.222 1.00 98.06 126 ALA A O 1
ATOM 1011 N N . THR A 1 127 ? 27.717 0.202 -38.471 1.00 98.00 127 THR A N 1
ATOM 1012 C CA . THR A 1 127 ? 27.756 -0.830 -39.519 1.00 98.00 127 THR A CA 1
ATOM 1013 C C . THR A 1 127 ? 27.539 -0.240 -40.910 1.00 98.00 127 THR A C 1
ATOM 1015 O O . THR A 1 127 ? 28.315 -0.531 -41.821 1.00 98.00 127 THR A O 1
ATOM 1018 N N . LEU A 1 128 ? 26.549 0.641 -41.077 1.00 98.25 128 LEU A N 1
ATOM 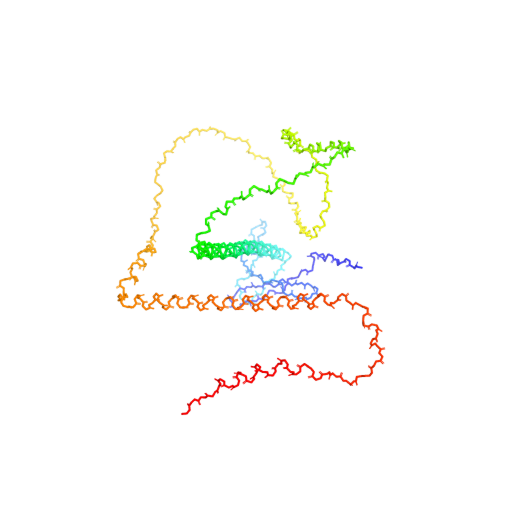1019 C CA . LEU A 1 128 ? 26.313 1.330 -42.348 1.00 98.25 128 LEU A CA 1
ATOM 1020 C C . LEU A 1 128 ? 27.494 2.207 -42.768 1.00 98.25 128 LEU A C 1
ATOM 1022 O O . LEU A 1 128 ? 27.882 2.193 -43.935 1.00 98.25 128 LEU A O 1
ATOM 1026 N N . ALA A 1 129 ? 28.091 2.949 -41.832 1.00 97.94 129 ALA A N 1
ATOM 1027 C CA . ALA A 1 129 ? 29.274 3.758 -42.110 1.00 97.94 129 ALA A CA 1
ATOM 1028 C C . ALA A 1 129 ? 30.437 2.887 -42.615 1.00 97.94 129 ALA A C 1
ATOM 1030 O O . ALA A 1 129 ? 31.068 3.216 -43.620 1.00 97.94 129 ALA A O 1
ATOM 1031 N N . ARG A 1 130 ? 30.663 1.724 -41.988 1.00 98.06 130 ARG A N 1
ATOM 1032 C CA . ARG A 1 130 ? 31.672 0.748 -42.433 1.00 98.06 130 ARG A CA 1
ATOM 1033 C C . ARG A 1 130 ? 31.367 0.191 -43.824 1.00 98.06 130 ARG A C 1
ATOM 1035 O O . ARG A 1 130 ? 32.285 0.049 -44.625 1.00 98.06 130 ARG A O 1
ATOM 1042 N N . GLN A 1 131 ? 30.108 -0.119 -44.129 1.00 97.69 131 GLN A N 1
ATOM 1043 C CA . GLN A 1 131 ? 29.711 -0.592 -45.460 1.00 97.69 131 GLN A CA 1
ATOM 1044 C C . GLN A 1 131 ? 29.940 0.472 -46.537 1.00 97.69 131 GLN A C 1
ATOM 1046 O O . GLN A 1 131 ? 30.534 0.170 -47.570 1.00 97.69 131 GLN A O 1
ATOM 1051 N N . ARG A 1 132 ? 29.537 1.723 -46.279 1.00 97.69 132 ARG A N 1
ATOM 1052 C CA . ARG A 1 132 ? 29.774 2.854 -47.191 1.00 97.69 132 ARG A CA 1
ATOM 1053 C C . ARG A 1 132 ? 31.259 3.070 -47.445 1.00 97.69 132 ARG A C 1
ATOM 1055 O O . ARG A 1 132 ? 31.661 3.216 -48.592 1.00 97.69 132 ARG A O 1
ATOM 1062 N N . TYR A 1 133 ? 32.072 3.017 -46.392 1.00 97.62 133 TYR A N 1
ATOM 1063 C CA . TYR A 1 133 ? 33.522 3.109 -46.513 1.00 97.62 133 TYR A CA 1
ATOM 1064 C C . TYR A 1 133 ? 34.098 1.978 -47.376 1.00 97.62 133 TYR A C 1
ATOM 1066 O O . TYR A 1 133 ? 34.864 2.241 -48.296 1.00 97.62 133 TYR A O 1
ATOM 1074 N N . ARG A 1 134 ? 33.680 0.723 -47.148 1.00 97.56 134 ARG A N 1
ATOM 1075 C CA . ARG A 1 134 ? 34.103 -0.421 -47.976 1.00 97.56 134 ARG A CA 1
ATOM 1076 C C . ARG A 1 134 ? 33.734 -0.238 -49.447 1.00 97.56 134 ARG A C 1
ATOM 1078 O O . ARG A 1 134 ? 34.574 -0.489 -50.303 1.00 97.56 134 ARG A O 1
ATOM 1085 N N . HIS A 1 135 ? 32.516 0.223 -49.732 1.00 96.69 135 HIS A N 1
ATOM 1086 C CA . HIS A 1 135 ? 32.087 0.525 -51.098 1.00 96.69 135 HIS A CA 1
ATOM 1087 C C . HIS A 1 135 ? 32.921 1.639 -51.732 1.00 96.69 135 HIS A C 1
ATOM 1089 O O . HIS A 1 135 ? 33.365 1.477 -52.863 1.00 96.69 135 HIS A O 1
ATOM 1095 N N . ALA A 1 136 ? 33.181 2.730 -51.008 1.00 95.62 136 ALA A N 1
ATOM 1096 C CA . ALA A 1 136 ? 34.011 3.826 -51.498 1.00 95.62 136 ALA A CA 1
ATOM 1097 C C . ALA A 1 136 ? 35.439 3.357 -51.818 1.00 95.62 136 ALA A C 1
ATOM 1099 O O . ALA A 1 136 ? 35.948 3.656 -52.891 1.00 95.62 136 ALA A O 1
ATOM 1100 N N . VAL A 1 137 ? 36.055 2.559 -50.939 1.00 95.81 137 VAL A N 1
ATOM 1101 C CA . VAL A 1 137 ? 37.397 1.990 -51.160 1.00 95.81 137 VAL A CA 1
ATOM 1102 C C . VAL A 1 137 ? 37.418 1.004 -52.333 1.00 95.81 137 VAL A C 1
ATOM 1104 O O . VAL A 1 137 ? 38.366 0.988 -53.112 1.00 95.81 137 VAL A O 1
ATOM 1107 N N . ALA A 1 138 ? 36.391 0.164 -52.481 1.00 94.94 138 ALA A N 1
ATOM 1108 C CA . ALA A 1 138 ? 36.289 -0.748 -53.620 1.00 94.94 138 ALA A CA 1
ATOM 1109 C C . ALA A 1 138 ? 36.124 0.019 -54.942 1.00 94.94 138 ALA A C 1
ATOM 1111 O O . ALA A 1 138 ? 36.754 -0.322 -55.942 1.00 94.94 138 ALA A O 1
ATOM 1112 N N . TYR A 1 139 ? 35.324 1.086 -54.932 1.00 92.12 139 TYR A N 1
ATOM 1113 C CA . TYR A 1 139 ? 35.127 1.959 -56.083 1.00 92.12 139 TYR A CA 1
ATOM 1114 C C . TYR A 1 139 ? 36.421 2.688 -56.469 1.00 92.12 139 TYR A C 1
ATOM 1116 O O . TYR A 1 139 ? 36.828 2.637 -57.624 1.00 92.12 139 TYR A O 1
ATOM 1124 N N . THR A 1 140 ? 37.143 3.279 -55.512 1.00 90.69 140 THR A N 1
ATOM 1125 C CA . THR A 1 140 ? 38.418 3.960 -55.805 1.00 90.69 140 THR A CA 1
ATOM 1126 C C . THR A 1 140 ? 39.521 3.015 -56.271 1.00 90.69 140 THR A C 1
ATOM 1128 O O . THR A 1 140 ? 40.379 3.437 -57.036 1.00 90.69 140 THR A O 1
ATOM 1131 N N . ARG A 1 141 ? 39.500 1.740 -55.860 1.00 90.50 141 ARG A N 1
ATOM 1132 C CA . ARG A 1 141 ? 40.434 0.714 -56.359 1.00 90.50 141 ARG A CA 1
ATOM 1133 C C . ARG A 1 141 ? 40.131 0.238 -57.777 1.00 90.50 141 ARG A C 1
ATOM 1135 O O . ARG A 1 141 ? 41.046 -0.196 -58.465 1.00 90.50 141 ARG A O 1
ATOM 1142 N N . THR A 1 142 ? 38.858 0.227 -58.165 1.00 89.12 142 THR A N 1
ATOM 1143 C CA . THR A 1 142 ? 38.414 -0.285 -59.474 1.00 89.12 142 THR A CA 1
ATOM 1144 C C . THR A 1 142 ? 38.344 0.794 -60.536 1.00 89.12 142 THR A C 1
ATOM 1146 O O . THR A 1 142 ? 38.401 0.469 -61.719 1.00 89.12 142 THR A O 1
ATOM 1149 N N . LEU A 1 143 ? 38.259 2.065 -60.136 1.00 84.81 143 LEU A N 1
ATOM 1150 C CA . LEU A 1 143 ? 38.492 3.164 -61.052 1.00 84.81 143 LEU A CA 1
ATOM 1151 C C . LEU A 1 143 ? 39.896 2.979 -61.653 1.00 84.81 143 LEU A C 1
ATOM 1153 O O . LEU A 1 143 ? 40.871 3.012 -60.895 1.00 84.81 143 LEU A O 1
ATOM 1157 N N . PRO A 1 144 ? 40.022 2.758 -62.982 1.00 78.38 144 PRO A N 1
ATOM 1158 C CA . PRO A 1 144 ? 41.330 2.800 -63.627 1.00 78.38 144 PRO A CA 1
ATOM 1159 C C . PRO A 1 144 ? 41.941 4.127 -63.226 1.00 78.38 144 PRO A C 1
ATOM 1161 O O . PRO A 1 144 ? 41.184 5.095 -63.181 1.00 78.38 144 PRO A O 1
ATOM 1164 N N . SER A 1 145 ? 43.233 4.150 -62.868 1.00 68.50 145 SER A N 1
ATOM 1165 C CA . SER A 1 145 ? 43.920 5.353 -62.397 1.00 68.50 145 SER A CA 1
ATOM 1166 C C . SER A 1 145 ? 43.589 6.492 -63.348 1.00 68.50 145 SER A C 1
ATOM 1168 O O . SER A 1 145 ? 44.201 6.636 -64.410 1.00 68.50 145 SER A O 1
ATOM 1170 N N . ALA A 1 146 ? 42.549 7.248 -63.013 1.00 60.16 146 ALA A N 1
ATOM 1171 C CA . ALA A 1 146 ? 42.164 8.401 -63.762 1.00 60.16 146 ALA A CA 1
ATOM 1172 C C . ALA A 1 146 ? 43.280 9.326 -63.345 1.00 60.16 146 ALA A C 1
ATOM 1174 O O . ALA A 1 146 ? 43.250 9.877 -62.244 1.00 60.16 146 ALA A O 1
ATOM 1175 N N . GLN A 1 147 ? 44.327 9.363 -64.179 1.00 65.94 147 GLN A N 1
ATOM 1176 C CA . GLN A 1 147 ? 45.228 10.496 -64.268 1.00 65.94 147 GLN A CA 1
ATOM 1177 C C . GLN A 1 147 ? 44.316 11.687 -64.012 1.00 65.94 147 GLN A C 1
ATOM 1179 O O . GLN A 1 147 ? 43.304 11.760 -64.728 1.00 65.94 147 GLN A O 1
ATOM 1184 N N . PRO A 1 148 ? 44.526 12.458 -62.925 1.00 66.12 148 PRO A N 1
ATOM 1185 C CA . PRO A 1 148 ? 43.658 13.579 -62.605 1.00 66.12 148 PRO A CA 1
ATOM 1186 C C . PRO A 1 148 ? 43.512 14.309 -63.919 1.00 66.12 148 PRO A C 1
ATOM 1188 O O . PRO A 1 148 ? 44.533 14.735 -64.453 1.00 66.12 148 PRO A O 1
ATOM 1191 N N . ARG A 1 149 ? 42.310 14.242 -64.522 1.00 60.72 149 ARG A N 1
ATOM 1192 C CA . ARG A 1 149 ? 42.094 14.754 -65.874 1.00 60.72 149 ARG A CA 1
ATOM 1193 C C . ARG A 1 149 ? 42.667 16.142 -65.777 1.00 60.72 149 ARG A C 1
ATOM 1195 O O . ARG A 1 149 ? 42.157 16.892 -64.941 1.00 60.72 149 ARG A O 1
ATOM 1202 N N . GLU A 1 150 ? 43.764 16.396 -66.499 1.00 64.94 150 GLU A N 1
ATOM 1203 C CA . GLU A 1 150 ? 44.359 17.719 -66.546 1.00 64.94 150 GLU A CA 1
ATOM 1204 C C . GLU A 1 150 ? 43.168 18.620 -66.741 1.00 64.94 150 GLU A C 1
ATOM 1206 O O . GLU A 1 150 ? 42.351 18.390 -67.642 1.00 64.94 150 GLU A O 1
ATOM 1211 N N . TRP A 1 151 ? 42.934 19.449 -65.731 1.00 64.88 151 TRP A N 1
ATOM 1212 C CA . TRP A 1 151 ? 41.773 20.298 -65.680 1.00 64.88 151 TRP A CA 1
ATOM 1213 C C . TRP A 1 151 ? 42.061 21.256 -66.817 1.00 64.88 151 TRP A C 1
ATOM 1215 O O . TRP A 1 151 ? 42.813 22.210 -66.637 1.00 64.88 151 TRP A O 1
ATOM 1225 N N . PHE A 1 152 ? 41.634 20.878 -68.028 1.00 63.53 152 PHE A N 1
ATOM 1226 C CA . PHE A 1 152 ? 41.804 21.686 -69.212 1.00 63.53 152 PHE A CA 1
ATOM 1227 C C . PHE A 1 152 ? 41.263 23.032 -68.768 1.00 63.53 152 PHE A C 1
ATOM 1229 O O . PHE A 1 152 ? 40.122 23.055 -68.279 1.00 63.53 152 PHE A O 1
ATOM 1236 N N . PRO A 1 153 ? 42.091 24.095 -68.785 1.00 68.00 153 PRO A N 1
ATOM 1237 C CA . PRO A 1 153 ? 41.617 25.404 -68.388 1.00 68.00 153 PRO A CA 1
ATOM 1238 C C . PRO A 1 153 ? 40.321 25.596 -69.153 1.00 68.00 153 PRO A C 1
ATOM 1240 O O . PRO A 1 153 ? 40.285 25.332 -70.361 1.00 68.00 153 PRO A O 1
ATOM 1243 N N . ALA A 1 154 ? 39.244 25.890 -68.415 1.00 68.06 154 ALA A N 1
ATOM 1244 C CA . ALA A 1 154 ? 37.948 26.151 -69.016 1.00 68.06 154 ALA A CA 1
ATOM 1245 C C . ALA A 1 154 ? 38.216 27.028 -70.243 1.00 68.06 154 ALA A C 1
ATOM 1247 O O . ALA A 1 154 ? 38.993 27.981 -70.093 1.00 68.06 154 ALA A O 1
ATOM 1248 N N . PRO A 1 155 ? 37.724 26.651 -71.441 1.00 65.75 155 PRO A N 1
ATOM 1249 C CA . PRO A 1 155 ? 37.980 27.435 -72.637 1.00 65.75 155 PRO A CA 1
ATOM 1250 C C . PRO A 1 155 ? 37.697 28.878 -72.258 1.00 65.75 155 PRO A C 1
ATOM 1252 O O . PRO A 1 155 ? 36.645 29.152 -71.679 1.00 65.75 155 PRO A O 1
ATOM 1255 N N . ALA A 1 156 ? 38.698 29.741 -72.439 1.00 65.50 156 ALA A N 1
ATOM 1256 C CA . ALA A 1 156 ? 38.533 31.160 -72.225 1.00 65.50 156 ALA A CA 1
ATOM 1257 C C . ALA A 1 156 ? 37.392 31.566 -73.152 1.00 65.50 156 ALA A C 1
ATOM 1259 O O . ALA A 1 156 ? 37.575 31.682 -74.362 1.00 65.50 156 ALA A O 1
ATOM 1260 N N . GLU A 1 157 ? 36.180 31.644 -72.609 1.00 62.50 157 GLU A N 1
ATOM 1261 C CA . GLU A 1 157 ? 35.108 32.327 -73.288 1.00 62.50 157 GLU A CA 1
ATOM 1262 C C . GLU A 1 157 ? 35.591 33.767 -73.345 1.00 62.50 157 GLU A C 1
ATOM 1264 O O . GLU A 1 157 ? 35.628 34.471 -72.334 1.00 62.50 157 GLU A O 1
ATOM 1269 N N . ASP A 1 158 ? 36.053 34.159 -74.530 1.00 57.66 158 ASP A N 1
ATOM 1270 C CA . ASP A 1 158 ? 36.187 35.545 -74.935 1.00 57.66 158 ASP A CA 1
ATOM 1271 C C . ASP A 1 158 ? 34.791 36.169 -74.853 1.00 57.66 158 ASP A C 1
ATOM 1273 O O . ASP A 1 158 ? 34.083 36.344 -75.845 1.00 57.66 158 ASP A O 1
ATOM 1277 N N . VAL A 1 159 ? 34.375 36.514 -73.635 1.00 59.47 159 VAL A N 1
ATOM 1278 C CA . VAL A 1 159 ? 33.262 37.418 -73.378 1.00 59.47 159 VAL A CA 1
ATOM 1279 C C . VAL A 1 159 ? 33.783 38.821 -73.672 1.00 59.47 159 VAL A C 1
ATOM 1281 O O . VAL A 1 159 ? 33.999 39.651 -72.793 1.00 59.47 159 VAL A O 1
ATOM 1284 N N . SER A 1 160 ? 33.992 39.086 -74.960 1.00 57.34 160 SER A N 1
ATOM 1285 C CA . SER A 1 160 ? 33.871 40.431 -75.500 1.00 57.34 160 SER A CA 1
ATOM 1286 C C . SER A 1 160 ? 32.387 40.786 -75.478 1.00 57.34 160 SER A C 1
ATOM 1288 O O . SER A 1 160 ? 31.694 40.656 -76.482 1.00 57.34 160 SER A O 1
ATOM 1290 N N . SER A 1 161 ? 31.886 41.199 -74.315 1.00 50.47 161 SER A N 1
ATOM 1291 C CA . SER A 1 161 ? 30.639 41.954 -74.234 1.00 50.47 161 SER A CA 1
ATOM 1292 C C . SER A 1 161 ? 31.002 43.381 -73.829 1.00 50.47 161 SER A C 1
ATOM 1294 O O . SER A 1 161 ? 31.285 43.622 -72.652 1.00 50.47 161 SER A O 1
ATOM 1296 N N . PRO A 1 162 ? 31.072 44.323 -74.786 1.00 60.88 162 PRO A N 1
ATOM 1297 C CA . PRO A 1 162 ? 31.096 45.737 -74.462 1.00 60.88 162 PRO A CA 1
ATOM 1298 C C . PRO A 1 162 ? 29.709 46.152 -73.949 1.00 60.88 162 PRO A C 1
ATOM 1300 O O . PRO A 1 162 ? 28.704 45.533 -74.292 1.00 60.88 162 PRO A O 1
ATOM 1303 N N . ASP A 1 163 ? 29.696 47.203 -73.134 1.00 52.69 163 ASP A N 1
ATOM 1304 C CA . ASP A 1 163 ? 28.520 47.905 -72.607 1.00 52.69 163 ASP A CA 1
ATOM 1305 C C . ASP A 1 163 ? 27.706 47.080 -71.588 1.00 52.69 163 ASP A C 1
ATOM 1307 O O . ASP A 1 163 ? 26.885 46.231 -71.902 1.00 52.69 163 ASP A O 1
ATOM 1311 N N . GLY A 1 164 ? 27.959 47.211 -70.287 1.00 56.44 164 GLY A N 1
ATOM 1312 C CA . GLY A 1 164 ? 27.708 48.440 -69.548 1.00 56.44 164 GLY A CA 1
ATOM 1313 C C . GLY A 1 164 ? 26.257 48.441 -69.077 1.00 56.44 164 GLY A C 1
ATOM 1314 O O . GLY A 1 164 ? 25.378 48.702 -69.878 1.00 56.44 164 GLY A O 1
ATOM 1315 N N . THR A 1 165 ? 26.008 48.136 -67.798 1.00 52.59 165 THR A N 1
ATOM 1316 C CA . THR A 1 165 ? 25.041 48.823 -66.913 1.00 52.59 165 THR A CA 1
ATOM 1317 C C . THR A 1 165 ? 25.155 48.232 -65.501 1.00 52.59 165 THR A C 1
ATOM 1319 O O . THR A 1 165 ? 24.778 47.098 -65.230 1.00 52.59 165 THR A O 1
ATOM 1322 N N . VAL A 1 166 ? 25.751 49.034 -64.620 1.00 54.50 166 VAL A N 1
ATOM 1323 C CA . VAL A 1 166 ? 25.393 49.266 -63.213 1.00 54.50 166 VAL A CA 1
ATOM 1324 C C . VAL A 1 166 ? 24.230 48.421 -62.668 1.00 54.50 166 VAL A C 1
ATOM 1326 O O . VAL A 1 166 ? 23.098 48.611 -63.082 1.00 54.50 166 VAL A O 1
ATOM 1329 N N . CYS A 1 167 ? 24.487 47.638 -61.617 1.00 47.09 167 CYS A N 1
ATOM 1330 C CA . CYS A 1 167 ? 23.601 47.565 -60.449 1.00 47.09 167 CYS A CA 1
ATOM 1331 C C . CYS A 1 167 ? 24.372 47.018 -59.242 1.00 47.09 167 CYS A C 1
ATOM 1333 O O . CYS A 1 167 ? 24.420 45.826 -58.956 1.00 47.09 167 CYS A O 1
ATOM 1335 N N . ARG A 1 168 ? 24.980 47.966 -58.530 1.00 54.22 168 ARG A N 1
ATOM 1336 C CA . ARG A 1 168 ? 25.333 47.879 -57.116 1.00 54.22 168 ARG A CA 1
ATOM 1337 C C . ARG A 1 168 ? 24.050 47.591 -56.330 1.00 54.22 168 ARG A C 1
ATOM 1339 O O . ARG A 1 168 ? 23.160 48.436 -56.313 1.00 54.22 168 ARG A O 1
ATOM 1346 N N . GLN A 1 169 ? 23.952 46.427 -55.700 1.00 51.66 169 GLN A N 1
ATOM 1347 C CA . GLN A 1 169 ? 23.068 46.243 -54.554 1.00 51.66 169 GLN A CA 1
ATOM 1348 C C . GLN A 1 169 ? 23.858 45.600 -53.429 1.00 51.66 169 GLN A C 1
ATOM 1350 O O . GLN A 1 169 ? 24.173 44.411 -53.426 1.00 51.66 169 GLN A O 1
ATOM 1355 N N . ASP A 1 170 ? 24.192 46.479 -52.496 1.00 54.28 170 ASP A N 1
ATOM 1356 C CA . ASP A 1 170 ? 24.608 46.178 -51.148 1.00 54.28 170 ASP A CA 1
ATOM 1357 C C . ASP A 1 170 ? 23.584 45.219 -50.520 1.00 54.28 170 ASP A C 1
ATOM 1359 O O . ASP A 1 170 ? 22.381 45.478 -50.469 1.00 54.28 170 ASP A O 1
ATOM 1363 N N . SER A 1 171 ? 24.056 44.070 -50.059 1.00 55.69 171 SER A N 1
ATOM 1364 C CA . SER A 1 171 ? 23.326 43.216 -49.124 1.00 55.69 171 SER A CA 1
ATOM 1365 C C . SER A 1 171 ? 24.317 42.683 -48.104 1.00 55.69 171 SER A C 1
ATOM 1367 O O . SER A 1 171 ? 24.476 41.482 -47.903 1.00 55.69 171 SER A O 1
ATOM 1369 N N . GLU A 1 172 ? 24.987 43.624 -47.440 1.00 49.34 172 GLU A N 1
ATOM 1370 C CA . GLU A 1 172 ? 25.546 43.429 -46.108 1.00 49.34 172 GLU A CA 1
ATOM 1371 C C . GLU A 1 172 ? 24.384 43.257 -45.115 1.00 49.34 172 GLU A C 1
ATOM 1373 O O . GLU A 1 172 ? 24.058 44.133 -44.318 1.00 49.34 172 GLU A O 1
ATOM 1378 N N . ALA A 1 173 ? 23.720 42.101 -45.163 1.00 49.12 173 ALA A N 1
ATOM 1379 C CA . ALA A 1 173 ? 22.875 41.648 -44.069 1.00 49.12 173 ALA A CA 1
ATOM 1380 C C . ALA A 1 173 ? 23.782 41.049 -42.992 1.00 49.12 173 ALA A C 1
ATOM 1382 O O . ALA A 1 173 ? 24.019 39.845 -42.898 1.00 49.12 173 ALA A O 1
ATOM 1383 N N . SER A 1 174 ? 24.315 41.974 -42.204 1.00 54.97 174 SER A N 1
ATOM 1384 C CA . SER A 1 174 ? 24.830 41.807 -40.857 1.00 54.97 174 SER A CA 1
ATOM 1385 C C . SER A 1 174 ? 24.177 40.631 -40.115 1.00 54.97 174 SER A C 1
ATOM 1387 O O . SER A 1 174 ? 22.979 40.620 -39.846 1.00 54.97 174 SER A O 1
ATOM 1389 N N . SER A 1 175 ? 24.975 39.625 -39.767 1.00 49.75 175 SER A N 1
ATOM 1390 C CA . SER A 1 175 ? 24.658 38.658 -38.708 1.00 49.75 175 SER A CA 1
ATOM 1391 C C . SER A 1 175 ? 25.901 38.435 -37.854 1.00 49.75 175 SER A C 1
ATOM 1393 O O . SER A 1 175 ? 26.336 37.312 -37.614 1.00 49.75 175 SER A O 1
ATOM 1395 N N . ALA A 1 176 ? 26.505 39.535 -37.404 1.00 49.09 176 ALA A N 1
ATOM 1396 C CA . ALA A 1 176 ? 27.398 39.502 -36.261 1.00 49.09 176 AL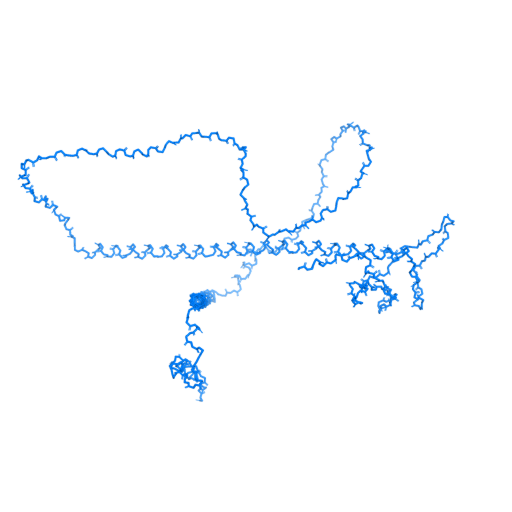A A CA 1
ATOM 1397 C C . ALA A 1 176 ? 26.545 39.181 -35.027 1.00 49.09 176 ALA A C 1
ATOM 1399 O O . ALA A 1 176 ? 25.885 40.049 -34.460 1.00 49.09 176 ALA A O 1
ATOM 1400 N N . THR A 1 177 ? 26.517 37.909 -34.631 1.00 53.16 177 THR A N 1
ATOM 1401 C CA . THR A 1 177 ? 25.977 37.481 -33.341 1.00 53.16 177 THR A CA 1
ATOM 1402 C C . THR A 1 177 ? 26.844 38.088 -32.240 1.00 53.16 177 THR A C 1
ATOM 1404 O O . THR A 1 177 ? 27.844 37.513 -31.810 1.00 53.16 177 THR A O 1
ATOM 1407 N N . GLN A 1 178 ? 26.470 39.291 -31.805 1.00 44.91 178 GLN A N 1
ATOM 1408 C CA . GLN A 1 178 ? 26.941 39.889 -30.569 1.00 44.91 178 GLN A CA 1
ATOM 1409 C C . GLN A 1 178 ? 26.590 38.945 -29.417 1.00 44.91 178 GLN A C 1
ATOM 1411 O O . GLN A 1 178 ? 25.434 38.778 -29.036 1.00 44.91 178 GLN A O 1
ATOM 1416 N N . ARG A 1 179 ? 27.631 38.336 -28.848 1.00 48.69 179 ARG A N 1
ATOM 1417 C CA . ARG A 1 179 ? 27.657 37.845 -27.471 1.00 48.69 179 ARG A CA 1
ATOM 1418 C C . ARG A 1 179 ? 27.588 39.076 -26.559 1.00 48.69 179 ARG A C 1
ATOM 1420 O O . ARG A 1 179 ? 28.614 39.555 -26.087 1.00 48.69 179 ARG A O 1
ATOM 1427 N N . SER A 1 180 ? 26.399 39.639 -26.365 1.00 46.22 180 SER A N 1
ATOM 1428 C CA . SER A 1 180 ? 26.177 40.578 -25.271 1.00 46.22 180 SER A CA 1
ATOM 1429 C C . SER A 1 180 ? 25.882 39.784 -24.006 1.00 46.22 180 SER A C 1
ATOM 1431 O O . SER A 1 180 ? 24.973 38.958 -23.926 1.00 46.22 180 SER A O 1
ATOM 1433 N N . HIS A 1 181 ? 26.743 40.023 -23.029 1.00 54.34 181 HIS A N 1
ATOM 1434 C CA . HIS A 1 181 ? 26.516 39.789 -21.618 1.00 54.34 181 HIS A CA 1
ATOM 1435 C C . HIS A 1 181 ? 25.156 40.405 -21.256 1.00 54.34 181 HIS A C 1
ATOM 1437 O O . HIS A 1 181 ? 25.010 41.626 -21.260 1.00 54.34 181 HIS A O 1
ATOM 1443 N N . ARG A 1 182 ? 24.143 39.569 -21.021 1.00 41.91 182 ARG A N 1
ATOM 1444 C CA . ARG A 1 182 ? 22.848 40.000 -20.499 1.00 41.91 182 ARG A CA 1
ATOM 1445 C C . ARG A 1 182 ? 22.723 39.411 -19.101 1.00 41.91 182 ARG A C 1
ATOM 1447 O O . ARG A 1 182 ? 22.376 38.245 -18.935 1.00 41.91 182 ARG A O 1
ATOM 1454 N N . GLU A 1 183 ? 23.109 40.209 -18.113 1.00 53.03 183 GLU A N 1
ATOM 1455 C CA . GLU A 1 183 ? 22.591 40.068 -16.757 1.00 53.03 183 GLU A CA 1
ATOM 1456 C C . GLU A 1 183 ? 21.100 40.403 -16.848 1.00 53.03 183 GLU A C 1
ATOM 1458 O O . GLU A 1 183 ? 20.725 41.565 -16.976 1.00 53.03 183 GLU A O 1
ATOM 1463 N N . GLU A 1 184 ? 20.251 39.378 -16.906 1.00 47.28 184 GLU A N 1
ATOM 1464 C CA . GLU A 1 184 ? 18.821 39.550 -16.678 1.00 47.28 184 GLU A CA 1
ATOM 1465 C C . GLU A 1 184 ? 18.487 39.070 -15.281 1.00 47.28 184 GLU A C 1
ATOM 1467 O O . GLU A 1 184 ? 18.574 37.882 -14.961 1.00 47.28 184 GLU A O 1
ATOM 1472 N N . ASP A 1 185 ? 18.092 40.051 -14.479 1.00 49.56 185 ASP A N 1
ATOM 1473 C CA . ASP A 1 185 ? 17.119 39.939 -13.412 1.00 49.56 185 ASP A CA 1
ATOM 1474 C C . ASP A 1 185 ? 16.149 38.772 -13.626 1.00 49.56 185 ASP A C 1
ATOM 1476 O O . ASP A 1 185 ? 15.245 38.803 -14.463 1.00 49.56 185 ASP A O 1
ATOM 1480 N N . PHE A 1 186 ? 16.289 37.761 -12.773 1.00 42.38 186 PHE A N 1
ATOM 1481 C CA . PHE A 1 186 ? 15.344 36.659 -12.601 1.00 42.38 186 PHE A CA 1
ATOM 1482 C C . PHE A 1 186 ? 14.097 37.101 -11.818 1.00 42.38 186 PHE A C 1
ATOM 1484 O O . PHE A 1 186 ? 13.608 36.410 -10.925 1.00 42.38 186 PHE A O 1
ATOM 1491 N N . SER A 1 187 ? 13.560 38.268 -12.156 1.00 57.72 187 SER A N 1
ATOM 1492 C CA . SER A 1 187 ? 12.328 38.776 -11.579 1.00 57.72 187 SER A CA 1
ATOM 1493 C C . SER A 1 187 ? 11.279 38.859 -12.676 1.00 57.72 187 SER A C 1
ATOM 1495 O O . SER A 1 187 ? 11.326 39.749 -13.518 1.00 57.72 187 SER A O 1
ATOM 1497 N N . ARG A 1 188 ? 10.273 37.977 -12.574 1.00 55.56 188 ARG A N 1
ATOM 1498 C CA . ARG A 1 188 ? 8.934 38.103 -13.186 1.00 55.56 188 ARG A CA 1
ATOM 1499 C C . ARG A 1 188 ? 8.758 37.472 -14.578 1.00 55.56 188 ARG A C 1
ATOM 1501 O O . ARG A 1 188 ? 8.752 38.145 -15.602 1.00 55.56 188 ARG A O 1
ATOM 1508 N N . ILE A 1 189 ? 8.450 36.173 -14.589 1.00 47.25 189 ILE A N 1
ATOM 1509 C CA . ILE A 1 189 ? 7.701 35.547 -15.689 1.00 47.25 189 ILE A CA 1
ATOM 1510 C C . ILE A 1 189 ? 6.196 35.714 -15.395 1.00 47.25 189 ILE A C 1
ATOM 1512 O O . ILE A 1 189 ? 5.745 35.266 -14.338 1.00 47.25 189 ILE A O 1
ATOM 1516 N N . PRO A 1 190 ? 5.406 36.355 -16.278 1.00 54.00 190 PRO A N 1
ATOM 1517 C CA . PRO A 1 190 ? 3.951 36.368 -16.190 1.00 54.00 190 PRO A CA 1
ATOM 1518 C C . PRO A 1 190 ? 3.367 35.020 -16.639 1.00 54.00 190 PRO A C 1
ATOM 1520 O O . PRO A 1 190 ? 3.875 34.374 -17.555 1.00 54.00 190 PRO A O 1
ATOM 1523 N N . GLY A 1 191 ? 2.302 34.604 -15.952 1.00 47.72 191 GLY A N 1
ATOM 1524 C CA . GLY A 1 191 ? 1.681 33.287 -16.039 1.00 47.72 191 GLY A CA 1
ATOM 1525 C C . GLY A 1 191 ? 1.321 32.838 -17.454 1.00 47.72 191 GLY A C 1
ATOM 1526 O O . GLY A 1 191 ? 0.440 33.398 -18.101 1.00 47.72 191 GLY A O 1
ATOM 1527 N N . GLY A 1 192 ? 1.973 31.761 -17.887 1.00 42.59 192 GLY A N 1
ATOM 1528 C CA . GLY A 1 192 ? 1.473 30.881 -18.930 1.00 42.59 192 GLY A CA 1
ATOM 1529 C C . GLY A 1 192 ? 0.521 29.869 -18.305 1.00 42.59 192 GLY A C 1
ATOM 1530 O O . GLY A 1 192 ? 0.943 29.010 -17.534 1.00 42.59 192 GLY A O 1
ATOM 1531 N N . ILE A 1 193 ? -0.759 30.013 -18.636 1.00 52.00 193 ILE A N 1
ATOM 1532 C CA . ILE A 1 193 ? -1.835 29.057 -18.377 1.00 52.00 193 ILE A CA 1
ATOM 1533 C C . ILE A 1 193 ? -1.439 27.724 -19.021 1.00 52.00 193 ILE A C 1
ATOM 1535 O O . ILE A 1 193 ? -1.438 27.578 -20.241 1.00 52.00 193 ILE A O 1
ATOM 1539 N N . LEU A 1 194 ? -1.048 26.768 -18.184 1.00 48.19 194 LEU A N 1
ATOM 1540 C CA . LEU A 1 194 ? -1.092 25.357 -18.518 1.00 48.19 194 LEU A CA 1
ATOM 1541 C C . LEU A 1 194 ? -2.343 24.813 -17.844 1.00 48.19 194 LEU A C 1
ATOM 1543 O O . LEU A 1 194 ? -2.380 24.687 -16.621 1.00 48.19 194 LEU A O 1
ATOM 1547 N N . ASP A 1 195 ? -3.346 24.490 -18.658 1.00 48.53 195 ASP A N 1
ATOM 1548 C CA . ASP A 1 195 ? -4.452 23.605 -18.302 1.00 48.53 195 ASP A CA 1
ATOM 1549 C C . ASP A 1 195 ? -3.883 22.200 -18.034 1.00 48.53 195 ASP A C 1
ATOM 1551 O O . ASP A 1 195 ? -3.944 21.284 -18.853 1.00 48.53 195 ASP A O 1
ATOM 1555 N N . GLY A 1 196 ? -3.220 22.067 -16.889 1.00 44.62 196 GLY A N 1
ATOM 1556 C CA . GLY A 1 196 ? -2.816 20.814 -16.281 1.00 44.62 196 GLY A CA 1
ATOM 1557 C C . GLY A 1 196 ? -3.889 20.399 -15.294 1.00 44.62 196 GLY A C 1
ATOM 1558 O O . GLY A 1 196 ? -3.722 20.571 -14.091 1.00 44.62 196 GLY A O 1
ATOM 1559 N N . ASP A 1 197 ? -4.992 19.884 -15.829 1.00 50.44 197 ASP A N 1
ATOM 1560 C CA . ASP A 1 197 ? -6.027 19.180 -15.081 1.00 50.44 197 ASP A CA 1
ATOM 1561 C C . ASP A 1 197 ? -5.384 17.983 -14.360 1.00 50.44 197 ASP A C 1
ATOM 1563 O O . ASP A 1 197 ? -4.949 16.998 -14.965 1.00 50.44 197 ASP A O 1
ATOM 1567 N N . GLY A 1 198 ? -5.195 18.149 -13.057 1.00 43.84 198 GLY A N 1
ATOM 1568 C CA . GLY A 1 198 ? -4.459 17.237 -12.193 1.00 43.84 198 GLY A CA 1
ATOM 1569 C C . GLY A 1 198 ? -4.403 17.753 -10.762 1.00 43.84 198 GLY A C 1
ATOM 1570 O O . GLY A 1 198 ? -3.371 17.625 -10.106 1.00 43.84 198 GLY A O 1
ATOM 1571 N N . GLY A 1 199 ? -5.496 18.374 -10.309 1.00 40.78 199 GLY A N 1
ATOM 1572 C CA . GLY A 1 199 ? -5.718 18.718 -8.911 1.00 40.78 199 GLY A CA 1
ATOM 1573 C C . GLY A 1 199 ? -5.861 17.446 -8.080 1.00 40.78 199 GLY A C 1
ATOM 1574 O O . GLY A 1 199 ? -6.962 16.963 -7.848 1.00 40.78 199 GLY A O 1
ATOM 1575 N N . ASP A 1 200 ? -4.732 16.889 -7.647 1.00 51.97 200 ASP A N 1
ATOM 1576 C CA . ASP A 1 200 ? -4.663 16.164 -6.379 1.00 51.97 200 ASP A CA 1
ATOM 1577 C C . ASP A 1 200 ? -4.718 17.255 -5.304 1.00 51.97 200 ASP A C 1
ATOM 1579 O O . ASP A 1 200 ? -3.686 17.738 -4.839 1.00 51.97 200 ASP A O 1
ATOM 1583 N N . GLU A 1 201 ? -5.932 17.738 -5.022 1.00 47.41 201 GLU A N 1
ATOM 1584 C CA . GLU A 1 201 ? -6.228 18.554 -3.847 1.00 47.41 201 GLU A CA 1
ATOM 1585 C C . GLU A 1 201 ? -5.876 17.695 -2.631 1.00 47.41 201 GLU A C 1
ATOM 1587 O O . GLU A 1 201 ? -6.648 16.863 -2.150 1.00 47.41 201 GLU A O 1
ATOM 1592 N N . GLY A 1 202 ? -4.624 17.824 -2.202 1.00 44.62 202 GLY A N 1
ATOM 1593 C CA . GLY A 1 202 ? -4.210 17.421 -0.882 1.00 44.62 202 GLY A CA 1
ATOM 1594 C C . GLY A 1 202 ? -4.984 18.283 0.096 1.00 44.62 202 GLY A C 1
ATOM 1595 O O . GLY A 1 202 ? -4.622 19.435 0.302 1.00 44.62 202 GLY A O 1
ATOM 1596 N N . ASP A 1 203 ? -6.038 17.711 0.673 1.00 47.91 203 ASP A N 1
ATOM 1597 C CA . ASP A 1 203 ? -6.560 18.110 1.977 1.00 47.91 203 ASP A CA 1
ATOM 1598 C C . ASP A 1 203 ? -5.399 18.010 2.988 1.00 47.91 203 ASP A C 1
ATOM 1600 O O . ASP A 1 203 ? -5.188 16.984 3.644 1.00 47.91 203 ASP A O 1
ATOM 1604 N N . GLU A 1 204 ? -4.571 19.052 3.032 1.00 50.09 204 GLU A N 1
ATOM 1605 C CA . GLU A 1 204 ? -3.802 19.444 4.203 1.00 50.09 204 GLU A CA 1
ATOM 1606 C C . GLU A 1 204 ? -4.835 19.969 5.202 1.00 50.09 204 GLU A C 1
ATOM 1608 O O . GLU A 1 204 ? -5.181 21.143 5.215 1.00 50.09 204 GLU A O 1
ATOM 1613 N N . GLU A 1 205 ? -5.417 19.061 5.989 1.00 58.53 205 GLU A N 1
ATOM 1614 C CA . GLU A 1 205 ? -6.063 19.469 7.231 1.00 58.53 205 GLU A CA 1
ATOM 1615 C C . GLU A 1 205 ? -4.967 20.084 8.113 1.00 58.53 205 GLU A C 1
ATOM 1617 O O . GLU A 1 205 ? -4.043 19.389 8.547 1.00 58.53 205 GLU A O 1
ATOM 1622 N N . ASP A 1 206 ? -5.060 21.399 8.310 1.00 46.84 206 ASP A N 1
ATOM 1623 C CA . ASP A 1 206 ? -4.321 22.179 9.296 1.00 46.84 206 ASP A CA 1
ATOM 1624 C C . ASP A 1 206 ? -4.528 21.566 10.694 1.00 46.84 206 ASP A C 1
ATOM 1626 O O . ASP A 1 206 ? -5.495 21.853 11.403 1.00 46.84 206 ASP A O 1
ATOM 1630 N N . ASP A 1 207 ? -3.614 20.684 11.102 1.00 51.16 207 ASP A N 1
ATOM 1631 C CA . ASP A 1 207 ? -3.442 20.292 12.498 1.00 51.16 207 ASP A CA 1
ATOM 1632 C C . ASP A 1 207 ? -2.817 21.486 13.249 1.00 51.16 207 ASP A C 1
ATOM 1634 O O . ASP A 1 207 ? -1.603 21.558 13.461 1.00 51.16 207 ASP A O 1
ATOM 1638 N N . ASP A 1 208 ? -3.666 22.427 13.672 1.00 46.94 208 ASP A N 1
ATOM 1639 C CA . ASP A 1 208 ? -3.375 23.442 14.689 1.00 46.94 208 ASP A CA 1
ATOM 1640 C C . ASP A 1 208 ? -3.061 22.759 16.037 1.00 46.94 208 ASP A C 1
ATOM 1642 O O . ASP A 1 208 ? -3.857 22.734 16.981 1.00 46.94 208 ASP A O 1
ATOM 1646 N N . GLN A 1 209 ? -1.866 22.181 16.154 1.00 48.91 209 GLN A N 1
ATOM 1647 C CA . GLN A 1 209 ? -1.268 21.829 17.436 1.00 48.91 209 GLN A CA 1
ATOM 1648 C C . GLN A 1 209 ? -0.353 22.959 17.883 1.00 48.91 209 GLN A C 1
ATOM 1650 O O . GLN A 1 209 ? 0.835 23.022 17.568 1.00 48.91 209 GLN A O 1
ATOM 1655 N N . ALA A 1 210 ? -0.942 23.842 18.687 1.00 43.41 210 ALA A N 1
ATOM 1656 C CA . ALA A 1 210 ? -0.235 24.741 19.578 1.00 43.41 210 ALA A CA 1
ATOM 1657 C C . ALA A 1 210 ? 0.788 23.951 20.418 1.00 43.41 210 ALA A C 1
ATOM 1659 O O . ALA A 1 210 ? 0.444 23.287 21.397 1.00 43.41 210 ALA A O 1
ATOM 1660 N N . ALA A 1 211 ? 2.060 24.027 20.031 1.00 42.97 211 ALA A N 1
ATOM 1661 C CA . ALA A 1 211 ? 3.172 23.593 20.859 1.00 42.97 211 ALA A CA 1
ATOM 1662 C C . ALA A 1 211 ? 3.345 24.596 22.016 1.00 42.97 211 ALA A C 1
ATOM 1664 O O . ALA A 1 211 ? 3.557 25.786 21.758 1.00 42.97 211 ALA A O 1
ATOM 1665 N N . PRO A 1 212 ? 3.272 24.180 23.293 1.00 49.56 212 PRO A N 1
ATOM 1666 C CA . PRO A 1 212 ? 3.562 25.086 24.389 1.00 49.56 212 PRO A CA 1
ATOM 1667 C C . PRO A 1 212 ? 5.062 25.384 24.446 1.00 49.56 212 PRO A C 1
ATOM 1669 O O . PRO A 1 212 ? 5.900 24.500 24.625 1.00 49.56 212 PRO A O 1
ATOM 1672 N N . GLN A 1 213 ? 5.375 26.673 24.330 1.00 45.66 213 GLN A N 1
ATOM 1673 C CA . GLN A 1 213 ? 6.662 27.263 24.669 1.00 45.66 213 GLN A CA 1
ATOM 1674 C C . GLN A 1 213 ? 7.018 26.953 26.127 1.00 45.66 213 GLN A C 1
ATOM 1676 O O . GLN A 1 213 ? 6.411 27.481 27.052 1.00 45.66 213 GLN A O 1
ATOM 1681 N N . SER A 1 214 ? 8.025 26.118 26.347 1.00 49.81 214 SER A N 1
ATOM 1682 C CA . SER A 1 214 ? 8.921 26.190 27.505 1.00 49.81 214 SER A CA 1
ATOM 1683 C C . SER A 1 214 ? 10.092 25.242 27.251 1.00 49.81 214 SER A C 1
ATOM 1685 O O . SER A 1 214 ? 9.924 24.256 26.544 1.00 49.81 214 SER A O 1
ATOM 1687 N N . TRP A 1 215 ? 11.249 25.530 27.851 1.00 38.44 215 TRP A N 1
ATOM 1688 C CA . TRP A 1 215 ? 12.546 24.841 27.710 1.00 38.44 215 TRP A CA 1
ATOM 1689 C C . TRP A 1 215 ? 13.514 25.434 26.675 1.00 38.44 215 TRP A C 1
ATOM 1691 O O . TRP A 1 215 ? 14.153 24.738 25.893 1.00 38.44 215 TRP A O 1
ATOM 1701 N N . LEU A 1 216 ? 13.732 26.748 26.780 1.00 41.34 216 LEU A N 1
ATOM 1702 C CA . LEU A 1 216 ? 15.085 27.297 26.690 1.00 41.34 216 LEU A CA 1
ATOM 1703 C C . LEU A 1 216 ? 15.622 27.465 28.114 1.00 41.34 216 LEU A C 1
ATOM 1705 O O . LEU A 1 216 ? 15.104 28.304 28.845 1.00 41.34 216 LEU A O 1
ATOM 1709 N N . ALA A 1 217 ? 16.618 26.654 28.487 1.00 39.31 217 ALA A N 1
ATOM 1710 C CA . ALA A 1 217 ? 17.751 26.980 29.369 1.00 39.31 217 ALA A CA 1
ATOM 1711 C C . ALA A 1 217 ? 18.300 25.709 30.039 1.00 39.31 217 ALA A C 1
ATOM 1713 O O . ALA A 1 217 ? 17.689 25.197 30.969 1.00 39.31 217 ALA A O 1
ATOM 1714 N N . ALA A 1 218 ? 19.477 25.246 29.607 1.00 36.84 218 ALA A N 1
ATOM 1715 C CA . ALA A 1 218 ? 20.533 24.761 30.504 1.00 36.84 218 ALA A CA 1
ATOM 1716 C C . ALA A 1 218 ? 21.806 24.396 29.716 1.00 36.84 218 ALA A C 1
ATOM 1718 O O . ALA A 1 218 ? 21.918 23.338 29.108 1.00 36.84 218 ALA A O 1
ATOM 1719 N N . THR A 1 219 ? 22.764 25.322 29.778 1.00 40.62 219 THR A N 1
ATOM 1720 C CA . THR A 1 219 ? 24.195 25.084 30.038 1.00 40.62 219 THR A CA 1
ATOM 1721 C C . THR A 1 219 ? 25.005 24.163 29.117 1.00 40.62 219 THR A C 1
ATOM 1723 O O . THR A 1 219 ? 25.030 22.943 29.247 1.00 40.62 219 THR A O 1
ATOM 1726 N N . SER A 1 220 ? 25.829 24.836 28.312 1.00 36.62 220 SER A N 1
ATOM 1727 C CA . SER A 1 220 ? 27.250 24.549 28.076 1.00 36.62 220 SER A CA 1
ATOM 1728 C C . SER A 1 220 ? 27.921 23.714 29.182 1.00 36.62 220 SER A C 1
ATOM 1730 O O . SER A 1 220 ? 27.979 24.144 30.334 1.00 36.62 220 SER A O 1
ATOM 1732 N N . SER A 1 221 ? 28.487 22.557 28.828 1.00 39.50 221 SER A N 1
ATOM 1733 C CA . SER A 1 221 ? 29.621 21.985 29.559 1.00 39.50 221 SER A CA 1
ATOM 1734 C C . SER A 1 221 ? 30.399 21.002 28.688 1.00 39.50 221 SER A C 1
ATOM 1736 O O . SER A 1 221 ? 29.859 20.040 28.143 1.00 39.50 221 SER A O 1
ATOM 1738 N N . MET A 1 222 ? 31.690 21.288 28.557 1.00 38.59 222 MET A N 1
ATOM 1739 C CA . MET A 1 222 ? 32.701 20.476 27.899 1.00 38.59 222 MET A CA 1
ATOM 1740 C C . MET A 1 222 ? 32.724 19.039 28.430 1.00 38.59 222 MET A C 1
ATOM 1742 O O . MET A 1 222 ? 32.841 18.817 29.635 1.00 38.59 222 MET A O 1
ATOM 1746 N N . ARG A 1 223 ? 32.769 18.055 27.526 1.00 36.94 223 ARG A N 1
ATOM 1747 C CA . ARG A 1 223 ? 33.457 16.792 27.813 1.00 36.94 223 ARG A CA 1
ATOM 1748 C C . ARG A 1 223 ? 33.913 16.100 26.537 1.00 36.94 223 ARG A C 1
ATOM 1750 O O . ARG A 1 223 ? 33.122 15.530 25.794 1.00 36.94 223 ARG A O 1
ATOM 1757 N N . THR A 1 224 ? 35.221 16.137 26.326 1.00 55.06 224 THR A N 1
ATOM 1758 C CA . THR A 1 224 ? 35.951 15.183 25.500 1.00 55.06 224 THR A CA 1
ATOM 1759 C C . THR A 1 224 ? 35.717 13.781 26.063 1.00 55.06 224 THR A C 1
ATOM 1761 O O . THR A 1 224 ? 36.025 13.504 27.224 1.00 55.06 224 THR A O 1
ATOM 1764 N N . ARG A 1 225 ? 35.147 12.882 25.258 1.00 37.28 225 ARG A N 1
ATOM 1765 C CA . ARG A 1 225 ? 35.210 11.443 25.517 1.00 37.28 225 ARG A CA 1
ATOM 1766 C C . ARG A 1 225 ? 35.620 10.712 24.251 1.00 37.28 225 ARG A C 1
ATOM 1768 O O . ARG A 1 225 ? 35.034 10.891 23.189 1.00 37.28 225 ARG A O 1
ATOM 1775 N N . SER A 1 226 ? 36.688 9.957 24.452 1.00 35.44 226 SER A N 1
ATOM 1776 C CA . SER A 1 226 ? 37.344 8.999 23.585 1.00 35.44 226 SER A CA 1
ATOM 1777 C C . SER A 1 226 ? 36.360 8.125 22.817 1.00 35.44 226 SER A C 1
ATOM 1779 O O . SER A 1 226 ? 35.445 7.533 23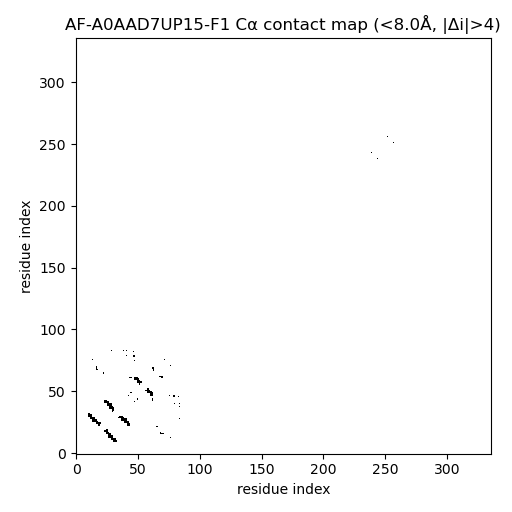.388 1.00 35.44 226 SER A O 1
ATOM 1781 N N . VAL A 1 227 ? 36.612 8.052 21.517 1.00 48.00 227 VAL A N 1
ATOM 1782 C CA . VAL A 1 227 ? 36.155 7.002 20.616 1.00 48.00 227 VAL A CA 1
ATOM 1783 C C . VAL A 1 227 ? 36.968 5.761 20.954 1.00 48.00 227 VAL A C 1
ATOM 1785 O O . VAL A 1 227 ? 38.176 5.827 20.796 1.00 48.00 227 VAL A O 1
ATOM 1788 N N . ASP A 1 228 ? 36.324 4.691 21.418 1.00 41.34 228 ASP A N 1
ATOM 1789 C CA . ASP A 1 228 ? 36.797 3.314 21.245 1.00 41.34 228 ASP A CA 1
ATOM 1790 C C . ASP A 1 228 ? 35.614 2.330 21.343 1.00 41.34 228 ASP A C 1
ATOM 1792 O O . ASP A 1 228 ? 34.702 2.492 22.155 1.00 41.34 228 ASP A O 1
ATOM 1796 N N . ASP A 1 229 ? 35.675 1.335 20.455 1.00 40.16 229 ASP A N 1
ATOM 1797 C CA . ASP A 1 229 ? 34.990 0.039 20.432 1.00 40.16 229 ASP A CA 1
ATOM 1798 C C . ASP A 1 229 ? 33.466 -0.030 20.257 1.00 40.16 229 ASP A C 1
ATOM 1800 O O . ASP A 1 229 ? 32.699 -0.345 21.166 1.00 40.16 229 ASP A O 1
ATOM 1804 N N . ASN A 1 230 ? 33.041 0.074 18.992 1.00 37.69 230 ASN A N 1
ATOM 1805 C CA . ASN A 1 230 ? 31.843 -0.616 18.514 1.00 37.69 230 ASN A CA 1
ATOM 1806 C C . ASN A 1 230 ? 32.267 -1.724 17.537 1.00 37.69 230 ASN A C 1
ATOM 1808 O O . ASN A 1 230 ? 32.405 -1.511 16.331 1.00 37.69 230 ASN A O 1
ATOM 1812 N N . ALA A 1 231 ? 32.526 -2.912 18.089 1.00 39.88 231 ALA A N 1
ATOM 1813 C CA . ALA A 1 231 ? 32.856 -4.122 17.348 1.00 39.88 231 ALA A CA 1
ATOM 1814 C C . ALA A 1 231 ? 31.653 -4.577 16.502 1.00 39.88 231 ALA A C 1
ATOM 1816 O O . ALA A 1 231 ? 30.763 -5.300 16.957 1.00 39.88 231 ALA A O 1
ATOM 1817 N N . VAL A 1 232 ? 31.632 -4.140 15.244 1.00 41.78 232 VAL A N 1
ATOM 1818 C CA . VAL A 1 232 ? 30.743 -4.663 14.206 1.00 41.78 232 VAL A CA 1
ATOM 1819 C C . VAL A 1 232 ? 31.164 -6.103 13.918 1.00 41.78 232 VAL A C 1
ATOM 1821 O O . VAL A 1 232 ? 32.265 -6.358 13.434 1.00 41.78 232 VAL A O 1
ATOM 1824 N N . ARG A 1 233 ? 30.287 -7.061 14.235 1.00 40.69 233 ARG A N 1
ATOM 1825 C CA . ARG A 1 233 ? 30.461 -8.462 13.834 1.00 40.69 233 ARG A CA 1
ATOM 1826 C C . ARG A 1 233 ? 30.570 -8.541 12.302 1.00 40.69 233 ARG A C 1
ATOM 1828 O O . ARG A 1 233 ? 29.734 -7.935 11.628 1.00 40.69 233 ARG A O 1
ATOM 1835 N N . PRO A 1 234 ? 31.546 -9.278 11.742 1.00 40.47 234 PRO A N 1
ATOM 1836 C CA . PRO A 1 234 ? 31.626 -9.474 10.304 1.00 40.47 234 PRO A CA 1
ATOM 1837 C C . PRO A 1 234 ? 30.392 -10.253 9.845 1.00 40.47 234 PRO A C 1
ATOM 1839 O O . PRO A 1 234 ? 30.106 -11.343 10.333 1.00 40.47 234 PRO A O 1
ATOM 1842 N N . VAL A 1 235 ? 29.640 -9.656 8.925 1.00 47.72 235 VAL A N 1
ATOM 1843 C CA . VAL A 1 235 ? 28.636 -10.363 8.134 1.00 47.72 235 VAL A CA 1
ATOM 1844 C C . VAL A 1 235 ? 29.401 -11.352 7.263 1.00 47.72 235 VAL A C 1
ATOM 1846 O O . VAL A 1 235 ? 30.301 -10.942 6.527 1.00 47.72 235 VAL A O 1
ATOM 1849 N N . ASP A 1 236 ? 29.066 -12.637 7.374 1.00 42.44 236 ASP A N 1
ATOM 1850 C CA . ASP A 1 236 ? 29.579 -13.692 6.506 1.00 42.44 236 ASP A CA 1
ATOM 1851 C C . ASP A 1 236 ? 29.315 -13.314 5.044 1.00 42.44 236 ASP A C 1
ATOM 1853 O O . ASP A 1 236 ? 28.208 -13.448 4.516 1.00 42.44 236 ASP A O 1
ATOM 1857 N N . ASN A 1 237 ? 30.349 -12.794 4.385 1.00 52.50 237 ASN A N 1
ATOM 1858 C CA . ASN A 1 237 ? 30.354 -12.612 2.949 1.00 52.50 237 ASN A CA 1
ATOM 1859 C C . ASN A 1 237 ? 30.373 -14.012 2.339 1.00 52.50 237 ASN A C 1
ATOM 1861 O O . ASN A 1 237 ? 31.408 -14.680 2.321 1.00 52.50 237 ASN A O 1
ATOM 1865 N N . GLY A 1 238 ? 29.212 -14.456 1.855 1.00 63.59 238 GLY A N 1
ATOM 1866 C CA . GLY A 1 238 ? 29.113 -15.633 1.002 1.00 63.59 238 GLY A CA 1
ATOM 1867 C C . GLY A 1 238 ? 30.125 -15.572 -0.152 1.00 63.59 238 GLY A C 1
ATOM 1868 O O . GLY A 1 238 ? 30.635 -14.493 -0.481 1.00 63.59 238 GLY A O 1
ATOM 1869 N N . PRO A 1 239 ? 30.446 -16.724 -0.768 1.00 63.50 239 PRO A N 1
ATOM 1870 C CA . PRO A 1 239 ? 31.495 -16.812 -1.773 1.00 63.50 239 PRO A CA 1
ATOM 1871 C C . PRO A 1 239 ? 31.269 -15.759 -2.855 1.00 63.50 239 PRO A C 1
ATOM 1873 O O . PRO A 1 239 ? 30.168 -15.630 -3.395 1.00 63.50 239 PRO A O 1
ATOM 1876 N N . SER A 1 240 ? 32.318 -14.986 -3.147 1.00 67.50 240 SER A N 1
ATOM 1877 C CA . SER A 1 240 ? 32.244 -13.936 -4.156 1.00 67.50 240 SER A CA 1
ATOM 1878 C C . SER A 1 240 ? 31.733 -14.517 -5.477 1.00 67.50 240 SER A C 1
ATOM 1880 O O . SER A 1 240 ? 31.977 -15.682 -5.801 1.00 67.50 240 SER A O 1
ATOM 1882 N N . LEU A 1 241 ? 31.050 -13.701 -6.276 1.00 53.69 241 LEU A N 1
ATOM 1883 C CA . LEU A 1 241 ? 30.532 -14.118 -7.581 1.00 53.69 241 LEU A CA 1
ATOM 1884 C C . LEU A 1 241 ? 31.656 -14.675 -8.483 1.00 53.69 241 LEU A C 1
ATOM 1886 O O . LEU A 1 241 ? 31.427 -15.597 -9.258 1.00 53.69 241 LEU A O 1
ATOM 1890 N N . ALA A 1 242 ? 32.895 -14.206 -8.299 1.00 61.91 242 ALA A N 1
ATOM 1891 C CA . ALA A 1 242 ? 34.082 -14.758 -8.949 1.00 61.91 242 ALA A CA 1
ATOM 1892 C C . ALA A 1 242 ? 34.419 -16.188 -8.481 1.00 61.91 242 ALA A C 1
ATOM 1894 O O . ALA A 1 242 ? 34.805 -17.022 -9.294 1.00 61.91 242 ALA A O 1
ATOM 1895 N N . THR A 1 243 ? 34.221 -16.501 -7.199 1.00 70.31 243 THR A N 1
ATOM 1896 C CA . THR A 1 243 ? 34.422 -17.838 -6.615 1.00 70.31 243 THR A CA 1
ATOM 1897 C C . THR A 1 243 ? 33.356 -18.832 -7.092 1.00 70.31 243 THR A C 1
ATOM 1899 O O . THR A 1 243 ? 33.679 -19.977 -7.398 1.00 70.31 243 THR A O 1
ATOM 1902 N N . LEU A 1 244 ? 32.101 -18.389 -7.234 1.00 65.69 244 LEU A N 1
ATOM 1903 C CA . LEU A 1 244 ? 31.015 -19.196 -7.811 1.00 65.69 244 LEU A CA 1
ATOM 1904 C C . LEU A 1 244 ? 31.225 -19.467 -9.308 1.00 65.69 244 LEU A C 1
ATOM 1906 O O . LEU A 1 244 ? 31.031 -20.586 -9.772 1.00 65.69 244 LEU A O 1
ATOM 1910 N N . VAL A 1 245 ? 31.676 -18.467 -10.067 1.00 64.62 245 VAL A N 1
ATOM 1911 C CA . VAL A 1 245 ? 31.990 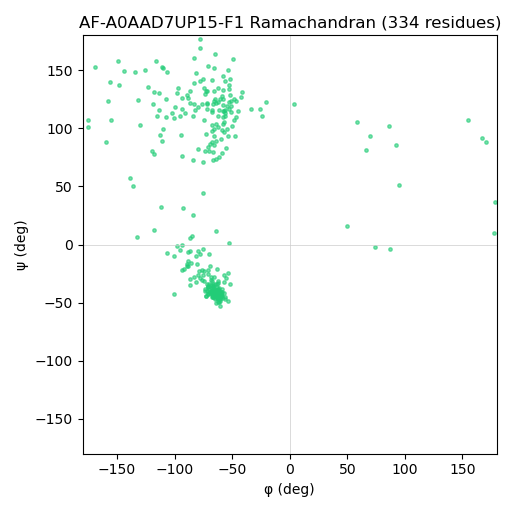-18.637 -11.496 1.00 64.62 245 VAL A CA 1
ATOM 1912 C C . VAL A 1 245 ? 33.221 -19.531 -11.694 1.00 64.62 245 VAL A C 1
ATOM 1914 O O . VAL A 1 245 ? 33.243 -20.341 -12.621 1.00 64.62 245 VAL A O 1
ATOM 1917 N N . ALA A 1 246 ? 34.212 -19.456 -10.801 1.00 68.69 246 ALA A N 1
ATOM 1918 C CA . ALA A 1 246 ? 35.379 -20.334 -10.830 1.00 68.69 246 ALA A CA 1
ATOM 1919 C C . ALA A 1 246 ? 35.030 -21.801 -10.514 1.00 68.69 246 ALA A C 1
ATOM 1921 O O . ALA A 1 246 ? 35.576 -22.693 -11.164 1.00 68.69 246 A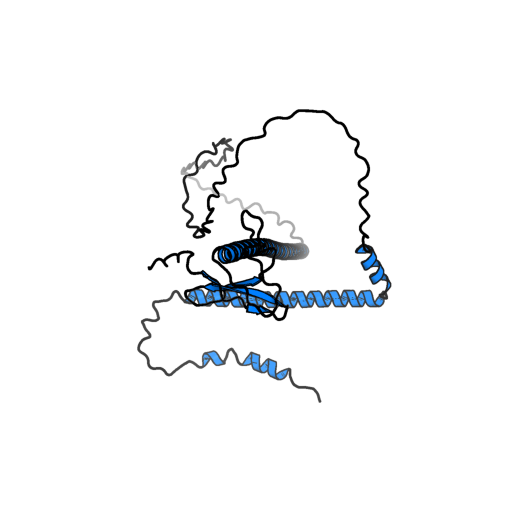LA A O 1
ATOM 1922 N N . SER A 1 247 ? 34.100 -22.068 -9.584 1.00 66.62 247 SER A N 1
ATOM 1923 C CA . SER A 1 247 ? 33.706 -23.451 -9.264 1.00 66.62 247 SER A CA 1
ATOM 1924 C C . SER A 1 247 ? 32.875 -24.099 -10.378 1.00 66.62 247 SER A C 1
ATOM 1926 O O . SER A 1 247 ? 33.057 -25.277 -10.677 1.00 66.62 247 SER A O 1
ATOM 1928 N N . ILE A 1 248 ? 32.043 -23.319 -11.076 1.00 63.91 248 ILE A N 1
ATOM 1929 C CA . ILE A 1 248 ? 31.290 -23.792 -12.248 1.00 63.91 248 ILE A CA 1
ATOM 1930 C C . ILE A 1 248 ? 32.232 -24.047 -13.441 1.00 63.91 248 ILE A C 1
ATOM 1932 O O . ILE A 1 248 ? 32.030 -24.988 -14.208 1.00 63.91 248 ILE A O 1
ATOM 1936 N N . GLY A 1 249 ? 33.302 -23.256 -13.581 1.00 53.06 249 GLY A N 1
ATOM 1937 C CA . GLY A 1 249 ? 34.277 -23.381 -14.670 1.00 53.06 249 GLY A CA 1
ATOM 1938 C C . GLY A 1 249 ? 35.169 -24.630 -14.624 1.00 53.06 249 GLY A C 1
ATOM 1939 O O . GLY A 1 249 ? 35.732 -24.994 -15.659 1.00 53.06 249 GLY A O 1
ATOM 1940 N N . GLN A 1 250 ? 35.290 -25.296 -13.468 1.00 59.69 250 GLN A N 1
ATOM 1941 C CA . GLN A 1 250 ? 3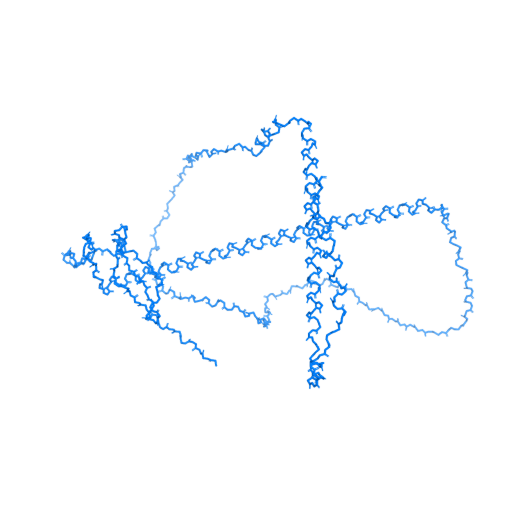6.091 -26.519 -13.307 1.00 59.69 250 GLN A CA 1
ATOM 1942 C C . GLN A 1 250 ? 35.321 -27.814 -13.612 1.00 59.69 250 GLN A C 1
ATOM 1944 O O . GLN A 1 250 ? 35.947 -28.853 -13.801 1.00 59.69 250 GLN A O 1
ATOM 1949 N N . ALA A 1 251 ? 33.989 -27.766 -13.705 1.00 57.78 251 ALA A N 1
ATOM 1950 C CA . ALA A 1 251 ? 33.155 -28.959 -13.878 1.00 57.78 251 ALA A CA 1
ATOM 1951 C C . ALA A 1 251 ? 32.791 -29.282 -15.341 1.00 57.78 251 ALA A C 1
ATOM 1953 O O . ALA A 1 251 ? 32.155 -30.302 -15.594 1.00 57.78 251 ALA A O 1
ATOM 1954 N N . VAL A 1 252 ? 33.170 -28.435 -16.307 1.00 62.12 252 VAL A N 1
ATOM 1955 C CA . VAL A 1 252 ? 32.794 -28.613 -17.721 1.00 62.12 252 VAL A CA 1
ATOM 1956 C C . VAL A 1 252 ? 34.040 -28.922 -18.560 1.00 62.12 252 VAL A C 1
ATOM 1958 O O . VAL A 1 252 ? 34.922 -28.059 -18.652 1.00 62.12 252 VAL A O 1
ATOM 1961 N N . PRO A 1 253 ? 34.141 -30.116 -19.179 1.00 81.38 253 PRO A N 1
ATOM 1962 C CA . PRO A 1 253 ? 35.259 -30.456 -20.056 1.00 81.38 253 PRO A CA 1
ATOM 1963 C C . PRO A 1 253 ? 35.368 -29.454 -21.222 1.00 81.38 253 PRO A C 1
ATOM 1965 O O . PRO A 1 253 ? 34.366 -28.930 -21.706 1.00 81.38 253 PRO A O 1
ATOM 1968 N N . GLU A 1 254 ? 36.594 -29.144 -21.660 1.00 70.44 254 GLU A N 1
ATOM 1969 C CA . GLU A 1 254 ? 36.886 -28.121 -22.691 1.00 70.44 254 GLU A CA 1
ATOM 1970 C C . GLU A 1 254 ? 36.073 -28.304 -23.987 1.00 70.44 254 GLU A C 1
ATOM 1972 O O . GLU A 1 254 ? 35.634 -27.322 -24.594 1.00 70.44 254 GLU A O 1
ATOM 1977 N N . ASP A 1 255 ? 35.792 -29.552 -24.367 1.00 72.25 255 ASP A N 1
ATOM 1978 C CA . ASP A 1 255 ? 35.000 -29.875 -25.557 1.00 72.25 255 ASP A CA 1
ATOM 1979 C C . ASP A 1 255 ? 33.526 -29.454 -25.427 1.00 72.25 255 ASP A C 1
ATOM 1981 O O . ASP A 1 255 ? 32.908 -29.003 -26.401 1.00 72.25 255 ASP A O 1
ATOM 1985 N N . ASP A 1 256 ? 32.981 -29.476 -24.209 1.00 68.31 256 ASP A N 1
ATOM 1986 C CA . ASP A 1 256 ? 31.623 -29.014 -23.932 1.00 68.31 256 ASP A CA 1
ATOM 1987 C C . ASP A 1 256 ? 31.541 -27.494 -23.832 1.00 68.31 256 ASP A C 1
ATOM 1989 O O . ASP A 1 256 ? 30.518 -26.921 -24.200 1.00 68.31 256 ASP A O 1
ATOM 1993 N N . LYS A 1 257 ? 32.622 -26.792 -23.468 1.00 62.75 257 LYS A N 1
ATOM 1994 C CA . LYS A 1 257 ? 32.634 -25.316 -23.470 1.00 62.75 257 LYS A CA 1
ATOM 1995 C C . LYS A 1 257 ? 32.421 -24.752 -24.873 1.00 62.75 257 LYS A C 1
ATOM 1997 O O . LYS A 1 257 ? 31.685 -23.779 -25.045 1.00 62.75 257 LYS A O 1
ATOM 2002 N N . ARG A 1 258 ? 33.009 -25.371 -25.903 1.00 66.69 258 ARG A N 1
ATOM 2003 C CA . ARG A 1 258 ? 32.825 -24.943 -27.303 1.00 66.69 258 ARG A CA 1
ATOM 2004 C C . ARG A 1 258 ? 31.406 -25.200 -27.798 1.00 66.69 258 ARG A C 1
ATOM 2006 O O . ARG A 1 258 ? 30.837 -24.335 -28.471 1.00 66.69 258 ARG A O 1
ATOM 2013 N N . ARG A 1 259 ? 30.813 -26.340 -27.434 1.00 68.31 259 ARG A N 1
ATOM 2014 C CA . ARG A 1 259 ? 29.406 -26.649 -27.736 1.00 68.31 259 ARG A CA 1
ATOM 2015 C C . ARG A 1 259 ? 28.454 -25.719 -26.995 1.00 68.31 259 ARG A C 1
ATOM 2017 O O . ARG A 1 259 ? 27.530 -25.199 -27.610 1.00 68.31 259 ARG A O 1
ATOM 2024 N N . TRP A 1 260 ? 28.731 -25.421 -25.730 1.00 71.12 260 TRP A N 1
ATOM 2025 C CA . TRP A 1 260 ? 27.917 -24.530 -24.911 1.00 71.12 260 TRP A CA 1
ATOM 2026 C C . TRP A 1 260 ? 27.972 -23.086 -25.417 1.00 71.12 260 TRP A C 1
ATOM 2028 O O . TRP A 1 260 ? 26.931 -22.479 -25.632 1.00 71.12 260 TRP A O 1
ATOM 2038 N N . VAL A 1 261 ? 29.158 -22.558 -25.744 1.00 67.69 261 VAL A N 1
ATOM 2039 C CA . VAL A 1 261 ? 29.307 -21.218 -26.346 1.00 67.69 261 VAL A CA 1
ATOM 2040 C C . VAL A 1 261 ? 28.630 -21.137 -27.718 1.00 67.69 261 VAL A C 1
ATOM 2042 O O . VAL A 1 261 ? 28.039 -20.109 -28.049 1.00 67.69 261 VAL A O 1
ATOM 2045 N N . SER A 1 262 ? 28.679 -22.206 -28.514 1.00 65.19 262 SER A N 1
ATOM 2046 C CA . SER A 1 262 ? 28.010 -22.254 -29.822 1.00 65.19 262 SER A CA 1
ATOM 2047 C C . SER A 1 262 ? 26.487 -22.333 -29.680 1.00 65.19 262 SER A C 1
ATOM 2049 O O . SER A 1 262 ? 25.778 -21.585 -30.348 1.00 65.19 262 SER A O 1
ATOM 2051 N N . SER A 1 263 ? 25.987 -23.149 -28.747 1.00 68.12 263 SER A N 1
ATOM 2052 C CA . SER A 1 263 ? 24.566 -23.243 -28.391 1.00 68.12 263 SER A CA 1
ATOM 2053 C C . SER A 1 263 ? 24.031 -21.927 -27.833 1.00 68.12 263 SER A C 1
ATOM 2055 O O . SER A 1 263 ? 22.916 -21.534 -28.158 1.00 68.12 263 SER A O 1
ATOM 2057 N N . TRP A 1 264 ? 24.819 -21.222 -27.019 1.00 68.69 264 TRP A N 1
ATOM 2058 C CA . TRP A 1 264 ? 24.417 -19.945 -26.435 1.00 68.69 264 TRP A CA 1
ATOM 2059 C C . TRP A 1 264 ? 24.388 -18.838 -27.488 1.00 68.69 264 TRP A C 1
ATOM 2061 O O . TRP A 1 264 ? 23.451 -18.043 -27.524 1.00 68.69 264 TRP A O 1
ATOM 2071 N N . LYS A 1 265 ? 25.364 -18.816 -28.407 1.00 67.44 265 LYS A N 1
ATOM 2072 C CA . LYS A 1 265 ? 25.362 -17.900 -29.558 1.00 67.44 265 LYS A CA 1
ATOM 2073 C C . LYS A 1 265 ? 24.165 -18.148 -30.475 1.00 67.44 265 LYS A C 1
ATOM 2075 O O . LYS A 1 265 ? 23.508 -17.180 -30.839 1.00 67.44 265 LYS A O 1
ATOM 2080 N N . LEU A 1 266 ? 23.856 -19.406 -30.795 1.00 62.72 266 LEU A N 1
ATOM 2081 C CA . LEU A 1 266 ? 22.685 -19.767 -31.602 1.00 62.72 266 LEU A CA 1
ATOM 2082 C C . LEU A 1 266 ? 21.377 -19.362 -30.912 1.00 62.72 266 LEU A C 1
ATOM 2084 O O . LEU A 1 266 ? 20.601 -18.618 -31.501 1.00 62.72 266 LEU A O 1
ATOM 2088 N N . ALA A 1 267 ? 21.199 -19.701 -29.632 1.00 62.00 267 ALA A N 1
ATOM 2089 C CA . ALA A 1 267 ? 20.013 -19.313 -28.863 1.00 62.00 267 ALA A CA 1
ATOM 2090 C C . ALA A 1 267 ? 19.861 -17.786 -28.716 1.00 62.00 267 ALA A C 1
ATOM 2092 O O . ALA A 1 267 ? 18.750 -17.263 -28.647 1.00 62.00 267 ALA A O 1
ATOM 2093 N N . THR A 1 268 ? 20.972 -17.042 -28.674 1.00 63.59 268 THR A N 1
ATOM 2094 C CA . THR A 1 268 ? 20.942 -15.571 -28.631 1.00 63.59 268 THR A CA 1
ATOM 2095 C C . THR A 1 268 ? 20.562 -14.982 -29.989 1.00 63.59 268 THR A C 1
ATOM 2097 O O . THR A 1 268 ? 19.813 -14.011 -30.039 1.00 63.59 268 THR A O 1
ATOM 2100 N N . VAL A 1 269 ? 21.046 -15.567 -31.089 1.00 66.75 269 VAL A N 1
ATOM 2101 C CA . VAL A 1 269 ? 20.683 -15.154 -32.452 1.00 66.75 269 VAL A CA 1
ATOM 2102 C C . VAL A 1 269 ? 19.211 -15.454 -32.738 1.00 66.75 269 VAL A C 1
ATOM 2104 O O . VAL A 1 269 ? 18.518 -14.568 -33.224 1.00 66.75 269 VAL A O 1
ATOM 2107 N N . GLU A 1 270 ? 18.709 -16.631 -32.359 1.00 68.25 270 GLU A N 1
ATOM 2108 C CA . GLU A 1 270 ? 17.290 -16.993 -32.497 1.00 68.25 270 GLU A CA 1
ATOM 2109 C C . GLU A 1 270 ? 16.385 -16.060 -31.681 1.00 68.25 270 GLU A C 1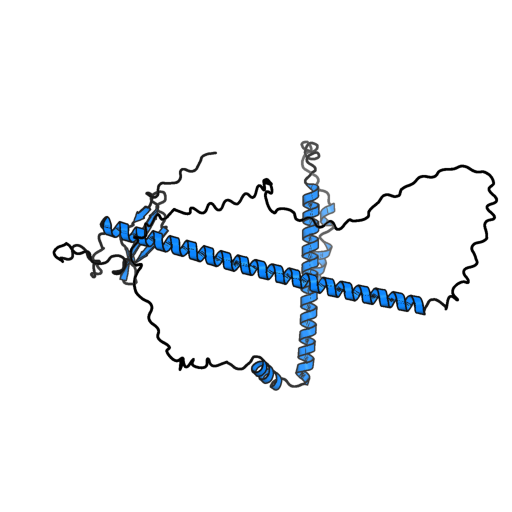
ATOM 2111 O O . GLU A 1 270 ? 15.436 -15.500 -32.221 1.00 68.25 270 GLU A O 1
ATOM 2116 N N . ARG A 1 271 ? 16.729 -15.770 -30.417 1.00 69.19 271 ARG A N 1
ATOM 2117 C CA . ARG A 1 271 ? 15.971 -14.804 -29.597 1.00 69.19 271 ARG A CA 1
ATOM 2118 C C . ARG A 1 271 ? 15.996 -13.383 -30.159 1.00 69.19 271 ARG A C 1
ATOM 2120 O O . ARG A 1 271 ? 15.023 -12.645 -30.004 1.00 69.19 271 ARG A O 1
ATOM 2127 N N . LEU A 1 272 ? 17.100 -12.970 -30.782 1.00 66.25 272 LEU A N 1
ATOM 2128 C CA . LEU A 1 272 ? 17.191 -11.666 -31.442 1.00 66.25 272 LEU A CA 1
ATOM 2129 C C . LEU A 1 272 ? 16.350 -11.622 -32.723 1.00 66.25 272 LEU A C 1
ATOM 2131 O O . LEU A 1 272 ? 15.731 -10.592 -32.985 1.00 66.25 272 LEU A O 1
ATOM 2135 N N . ASP A 1 273 ? 16.280 -12.718 -33.479 1.00 63.62 273 ASP A N 1
ATOM 2136 C CA . ASP A 1 273 ? 15.441 -12.824 -34.676 1.00 63.62 273 ASP A CA 1
ATOM 2137 C C . ASP A 1 273 ? 13.943 -12.868 -34.319 1.00 63.62 273 ASP A C 1
ATOM 2139 O O . ASP A 1 273 ? 13.134 -12.143 -34.904 1.00 63.62 273 ASP A O 1
ATOM 2143 N N . GLU A 1 274 ? 13.562 -13.591 -33.262 1.00 73.56 274 GLU A N 1
ATOM 2144 C CA . GLU A 1 274 ? 12.204 -13.583 -32.695 1.00 73.56 274 GLU A CA 1
ATOM 2145 C C . GLU A 1 274 ? 11.795 -12.196 -32.171 1.00 73.56 274 GLU A C 1
ATOM 2147 O O . GLU A 1 274 ? 10.677 -11.725 -32.409 1.00 73.56 274 GLU A O 1
ATOM 2152 N N . ALA A 1 275 ? 12.703 -11.491 -31.489 1.00 71.06 275 ALA A N 1
ATOM 2153 C CA . ALA A 1 275 ? 12.453 -10.129 -31.021 1.00 71.06 275 ALA A CA 1
ATOM 2154 C C . ALA A 1 275 ? 12.319 -9.140 -32.192 1.00 71.06 275 ALA A C 1
ATOM 2156 O O . ALA A 1 275 ? 11.461 -8.251 -32.168 1.00 71.06 275 ALA A O 1
ATOM 2157 N N . TRP A 1 276 ? 13.131 -9.300 -33.240 1.00 70.38 276 TRP A N 1
ATOM 2158 C CA . TRP A 1 276 ? 13.106 -8.438 -34.419 1.00 70.38 276 TRP A CA 1
ATOM 2159 C C . TRP A 1 276 ? 11.851 -8.660 -35.273 1.00 70.38 276 TRP A C 1
ATOM 2161 O O . TRP A 1 276 ? 11.198 -7.693 -35.683 1.00 70.38 276 TRP A O 1
ATOM 2171 N N . THR A 1 277 ? 11.447 -9.914 -35.475 1.00 73.12 277 THR A N 1
ATOM 2172 C CA . THR A 1 277 ? 10.194 -10.277 -36.156 1.00 73.12 277 THR A CA 1
ATOM 2173 C C . THR A 1 277 ? 8.969 -9.812 -35.366 1.00 73.12 277 THR A C 1
ATOM 2175 O O . THR A 1 277 ? 8.080 -9.183 -35.947 1.00 73.12 277 THR A O 1
ATOM 2178 N N . SER A 1 278 ? 8.957 -9.983 -34.040 1.00 76.69 278 SER A N 1
ATOM 2179 C CA . SER A 1 278 ? 7.894 -9.475 -33.158 1.00 76.69 278 SER A CA 1
ATOM 2180 C C . SER A 1 278 ? 7.776 -7.949 -33.207 1.00 76.69 278 SER A C 1
ATOM 2182 O O . SER A 1 278 ? 6.672 -7.411 -33.318 1.00 76.69 278 SER A O 1
ATOM 2184 N N . HIS A 1 279 ? 8.902 -7.229 -33.205 1.00 72.19 279 HIS A N 1
ATOM 2185 C CA . HIS A 1 279 ? 8.916 -5.772 -33.338 1.00 72.19 279 HIS A CA 1
ATOM 2186 C C . HIS A 1 279 ? 8.401 -5.318 -34.714 1.00 72.19 279 HIS A C 1
ATOM 2188 O O . HIS A 1 279 ? 7.601 -4.387 -34.805 1.00 72.19 279 HIS A O 1
ATOM 2194 N N . ARG A 1 280 ? 8.784 -6.009 -35.795 1.00 74.06 280 ARG A N 1
ATOM 2195 C CA . ARG A 1 280 ? 8.310 -5.721 -37.159 1.00 74.06 280 ARG A CA 1
ATOM 2196 C C . ARG A 1 280 ? 6.805 -5.972 -37.310 1.00 74.06 280 ARG A C 1
ATOM 2198 O O . ARG A 1 280 ? 6.111 -5.164 -37.934 1.00 74.06 280 ARG A O 1
ATOM 2205 N N . LEU A 1 281 ? 6.282 -7.038 -36.704 1.00 73.12 281 LEU A N 1
ATOM 2206 C CA . LEU A 1 281 ? 4.847 -7.340 -36.650 1.00 73.12 281 LEU A CA 1
ATOM 2207 C C . LEU A 1 281 ? 4.075 -6.321 -35.797 1.00 73.12 281 LEU A C 1
ATOM 2209 O O . LEU A 1 281 ? 2.991 -5.879 -36.177 1.00 73.12 281 LEU A O 1
ATOM 2213 N N . HIS A 1 282 ? 4.650 -5.873 -34.681 1.00 75.94 282 HIS A N 1
ATOM 2214 C CA . HIS A 1 282 ? 4.045 -4.846 -33.838 1.00 75.94 282 HIS A CA 1
ATOM 2215 C C . HIS A 1 282 ? 4.008 -3.475 -34.535 1.00 75.94 282 HIS A C 1
ATOM 2217 O O . HIS A 1 282 ? 2.964 -2.824 -34.569 1.00 75.94 282 HIS A O 1
ATOM 2223 N N . CYS A 1 283 ? 5.105 -3.055 -35.174 1.00 68.75 283 CYS A N 1
ATOM 2224 C CA . CYS A 1 283 ? 5.162 -1.803 -35.931 1.00 68.75 283 CYS A CA 1
ATOM 2225 C C . CYS A 1 283 ? 4.266 -1.812 -37.177 1.00 68.75 283 CYS A C 1
ATOM 2227 O O . CYS A 1 283 ? 3.684 -0.779 -37.509 1.00 68.75 283 CYS A O 1
ATOM 2229 N N . SER A 1 284 ? 4.131 -2.947 -37.869 1.00 68.81 284 SER A N 1
ATOM 2230 C CA . SER A 1 284 ? 3.201 -3.073 -39.002 1.00 68.81 284 SER A CA 1
ATOM 2231 C C . SER A 1 284 ? 1.742 -3.033 -38.542 1.00 68.81 284 SER A C 1
ATOM 2233 O O . SER A 1 284 ? 0.960 -2.288 -39.130 1.00 68.81 284 SER A O 1
ATOM 2235 N N . ARG A 1 285 ? 1.392 -3.701 -37.431 1.00 69.00 285 ARG A N 1
ATOM 2236 C CA . ARG A 1 285 ? 0.071 -3.560 -36.790 1.00 69.00 285 ARG A CA 1
ATOM 2237 C C . ARG A 1 285 ? -0.221 -2.121 -36.368 1.00 69.00 285 ARG A C 1
ATOM 2239 O O . ARG A 1 285 ? -1.289 -1.611 -36.684 1.00 69.00 285 ARG A O 1
ATOM 2246 N N . GLN A 1 286 ? 0.724 -1.428 -35.732 1.00 71.12 286 GLN A N 1
ATOM 2247 C CA . GLN A 1 286 ? 0.528 -0.026 -35.349 1.00 71.12 286 GLN A CA 1
ATOM 2248 C C . GLN A 1 286 ? 0.375 0.905 -36.562 1.00 71.12 286 GLN A C 1
ATOM 2250 O O . GLN A 1 286 ? -0.456 1.810 -36.521 1.00 71.12 286 GLN A O 1
ATOM 2255 N N . ARG A 1 287 ? 1.120 0.686 -37.658 1.00 64.75 287 ARG A N 1
ATOM 2256 C CA . ARG A 1 287 ? 0.941 1.453 -38.907 1.00 64.75 287 ARG A CA 1
ATOM 2257 C C . ARG A 1 287 ? -0.420 1.199 -39.550 1.00 64.75 287 ARG A C 1
ATOM 2259 O O . ARG A 1 287 ? -1.043 2.161 -39.984 1.00 64.75 287 ARG A O 1
ATOM 2266 N N . LEU A 1 288 ? -0.896 -0.047 -39.557 1.00 58.53 288 LEU A N 1
ATOM 2267 C CA . LEU A 1 288 ? -2.229 -0.398 -40.055 1.00 58.53 288 LEU A CA 1
ATOM 2268 C C . LEU A 1 288 ? -3.341 0.229 -39.199 1.00 58.53 288 LEU A C 1
ATOM 2270 O O . LEU A 1 288 ? -4.289 0.780 -39.750 1.00 58.53 288 LEU A O 1
ATOM 2274 N N . CYS A 1 289 ? -3.194 0.258 -37.870 1.00 59.59 289 CYS A N 1
ATOM 2275 C CA . CYS A 1 289 ? -4.135 0.960 -36.990 1.00 59.59 289 CYS A CA 1
ATOM 2276 C C . CYS A 1 289 ? -4.104 2.485 -37.193 1.00 59.59 289 CYS A C 1
ATOM 2278 O O . CYS A 1 289 ? -5.145 3.132 -37.130 1.00 59.59 289 CYS A O 1
ATOM 2280 N N . ARG A 1 290 ? -2.931 3.072 -37.479 1.00 52.84 290 ARG A N 1
ATOM 2281 C CA . ARG A 1 290 ? -2.801 4.511 -37.775 1.00 52.84 290 ARG A CA 1
ATOM 2282 C C . ARG A 1 290 ? -3.396 4.886 -39.134 1.00 52.84 290 ARG A C 1
ATOM 2284 O O . ARG A 1 290 ? -3.984 5.954 -39.243 1.00 52.84 290 ARG A O 1
ATOM 2291 N N . TRP A 1 291 ? -3.282 4.011 -40.133 1.00 48.38 291 TRP A N 1
ATOM 2292 C CA . TRP A 1 291 ? -3.974 4.160 -41.419 1.00 48.38 291 TRP A CA 1
ATOM 2293 C C .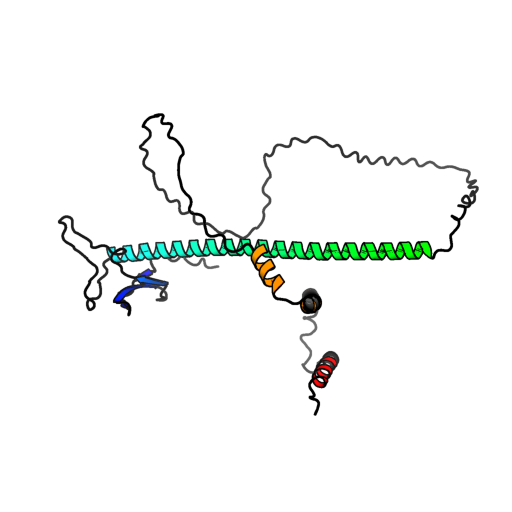 TRP A 1 291 ? -5.494 4.014 -41.262 1.00 48.38 291 TRP A C 1
ATOM 2295 O O . TRP A 1 291 ? -6.232 4.863 -41.745 1.00 48.38 291 TRP A O 1
ATOM 2305 N N . SER A 1 292 ? -5.965 3.037 -40.479 1.00 50.56 292 SER A N 1
ATOM 2306 C CA . SER A 1 292 ? -7.396 2.887 -40.170 1.00 50.56 292 SER A CA 1
ATOM 2307 C C . SER A 1 292 ? -7.977 4.083 -39.405 1.00 50.56 292 SER A C 1
ATOM 2309 O O . SER A 1 292 ? -9.143 4.409 -39.596 1.00 50.56 292 SER A O 1
ATOM 2311 N N . ALA A 1 293 ? -7.195 4.738 -38.541 1.00 49.69 293 ALA A N 1
ATOM 2312 C CA . ALA A 1 293 ? -7.637 5.925 -37.806 1.00 49.69 293 ALA A CA 1
ATOM 2313 C C . ALA A 1 293 ? -7.623 7.205 -38.665 1.00 49.69 293 ALA A C 1
ATOM 2315 O O . ALA A 1 293 ? -8.427 8.104 -38.425 1.00 49.69 293 ALA A O 1
ATOM 2316 N N . ALA A 1 294 ? -6.746 7.284 -39.671 1.00 47.41 294 ALA A N 1
ATOM 2317 C CA . ALA A 1 294 ? -6.675 8.414 -40.598 1.00 47.41 294 ALA A CA 1
ATOM 2318 C C . ALA A 1 294 ? -7.830 8.433 -41.621 1.00 47.41 294 ALA A C 1
ATOM 2320 O O . ALA A 1 294 ? -8.198 9.507 -42.082 1.00 47.41 294 ALA A O 1
ATOM 2321 N N . ASP A 1 295 ? -8.465 7.288 -41.897 1.00 43.41 295 ASP A N 1
ATOM 2322 C CA . ASP A 1 295 ? -9.636 7.181 -42.790 1.00 43.41 295 ASP A CA 1
ATOM 2323 C C . ASP A 1 295 ? -10.993 7.430 -42.095 1.00 43.41 295 ASP A C 1
ATOM 2325 O O . ASP A 1 295 ? -12.063 7.295 -42.696 1.00 43.41 295 ASP A O 1
ATOM 2329 N N . HIS A 1 296 ? -10.998 7.826 -40.818 1.00 44.50 296 HIS A N 1
ATOM 2330 C CA . HIS A 1 296 ? -12.227 8.159 -40.085 1.00 44.50 296 HIS A CA 1
ATOM 2331 C C . HIS A 1 296 ? -12.601 9.652 -40.104 1.00 44.50 296 HIS A C 1
ATOM 2333 O O . HIS A 1 296 ? -13.670 10.012 -39.612 1.00 44.50 296 HIS A O 1
ATOM 2339 N N . SER A 1 297 ? -11.809 10.512 -40.754 1.00 44.09 297 SER A N 1
ATOM 2340 C CA . SER A 1 297 ? -12.109 11.939 -40.972 1.00 44.09 297 SER A CA 1
ATOM 2341 C C . SER A 1 297 ? -12.815 12.229 -42.309 1.00 44.09 297 SER A C 1
ATOM 2343 O O . SER A 1 297 ? -12.688 13.307 -42.879 1.00 44.09 297 SER A O 1
ATOM 2345 N N . SER A 1 298 ? -13.625 11.287 -42.797 1.00 44.09 298 SER A N 1
ATOM 2346 C CA . SER A 1 298 ? -14.548 11.478 -43.923 1.00 44.09 298 SER A CA 1
ATOM 2347 C C . SER A 1 298 ? -15.987 11.265 -43.444 1.00 44.09 298 SER A C 1
ATOM 2349 O O . SER A 1 298 ? -16.610 10.215 -43.610 1.00 44.09 298 SER A O 1
ATOM 2351 N N . TRP A 1 299 ? -16.529 12.283 -42.773 1.00 44.94 299 TRP A N 1
ATOM 2352 C CA . TRP A 1 299 ? -17.935 12.327 -42.349 1.00 44.94 299 TRP A CA 1
ATOM 2353 C C . TRP A 1 299 ? -18.906 12.634 -43.510 1.00 44.94 299 TRP A C 1
ATOM 2355 O O . TRP A 1 299 ? -20.121 12.588 -43.332 1.00 44.94 299 TRP A O 1
ATOM 2365 N N . SER A 1 300 ? -18.398 12.898 -44.719 1.00 46.53 300 SER A N 1
ATOM 2366 C CA . SER A 1 300 ? -19.184 13.309 -45.891 1.00 46.53 300 SER A CA 1
ATOM 2367 C C . SER A 1 300 ? -19.714 12.151 -46.753 1.00 46.53 300 SER A C 1
ATOM 2369 O O . SER A 1 300 ? -20.703 12.334 -47.457 1.00 46.53 300 SER A O 1
ATOM 2371 N N . LEU A 1 301 ? -19.165 10.933 -46.654 1.00 43.91 301 LEU A N 1
ATOM 2372 C CA . LEU A 1 301 ? -19.604 9.785 -47.475 1.00 43.91 301 LEU A CA 1
ATOM 2373 C C . LEU A 1 301 ? -20.740 8.947 -46.857 1.00 43.91 301 LEU A C 1
ATOM 2375 O O . LEU A 1 301 ? -21.448 8.239 -47.571 1.00 43.91 301 LEU A O 1
ATOM 2379 N N . ARG A 1 302 ? -21.006 9.069 -45.547 1.00 46.03 302 ARG A N 1
ATOM 2380 C CA . ARG A 1 302 ? -22.103 8.330 -44.878 1.00 46.03 302 ARG A CA 1
ATOM 2381 C C . ARG A 1 302 ? -23.498 8.915 -45.123 1.00 46.03 302 ARG A C 1
ATOM 2383 O O . ARG A 1 302 ? -24.489 8.280 -44.762 1.00 46.03 302 ARG A O 1
ATOM 2390 N N . ARG A 1 303 ? -23.601 10.094 -45.749 1.00 45.81 303 ARG A N 1
ATOM 2391 C CA . ARG A 1 303 ? -24.893 10.704 -46.114 1.00 45.81 303 ARG A CA 1
ATOM 2392 C C . ARG A 1 303 ? -25.398 10.268 -47.494 1.00 45.81 303 ARG A C 1
ATOM 2394 O O . ARG A 1 303 ? -26.595 10.349 -47.727 1.00 45.81 303 ARG A O 1
ATOM 2401 N N . ALA A 1 304 ? -24.529 9.732 -48.356 1.00 45.44 304 ALA A N 1
ATOM 2402 C CA . ALA A 1 304 ? -24.894 9.283 -49.704 1.00 45.44 304 ALA A CA 1
ATOM 2403 C C . ALA A 1 304 ? -25.376 7.817 -49.781 1.00 45.44 304 ALA A C 1
ATOM 2405 O O . ALA A 1 304 ? -25.831 7.384 -50.831 1.00 45.44 304 ALA A O 1
ATOM 2406 N N . LEU A 1 305 ? -25.302 7.045 -48.686 1.00 45.44 305 LEU A N 1
ATOM 2407 C CA . LEU A 1 305 ? -25.614 5.603 -48.688 1.00 45.44 305 LEU A CA 1
ATOM 2408 C C . LEU A 1 305 ? -26.794 5.192 -47.788 1.00 45.44 305 LEU A C 1
ATOM 2410 O O . LEU A 1 305 ? -27.027 4.003 -47.582 1.00 45.44 305 LEU A O 1
ATOM 2414 N N . ARG A 1 306 ? -27.600 6.140 -47.290 1.00 42.56 306 ARG A N 1
ATOM 2415 C CA . ARG A 1 306 ? -28.911 5.820 -46.691 1.00 42.56 306 ARG A CA 1
ATOM 2416 C C . ARG A 1 306 ? -29.967 5.719 -47.790 1.00 42.56 306 ARG A C 1
ATOM 2418 O O . ARG A 1 306 ? -30.780 6.621 -47.944 1.00 42.56 306 ARG A O 1
ATOM 2425 N N . GLY A 1 307 ? -29.920 4.653 -48.582 1.00 44.19 307 GLY A N 1
ATOM 2426 C CA . GLY A 1 307 ? -30.936 4.446 -49.618 1.00 44.19 307 GLY A CA 1
ATOM 2427 C C . GLY A 1 307 ? -30.785 3.234 -50.533 1.00 44.19 307 GLY A C 1
ATOM 2428 O O . GLY A 1 307 ? -31.526 3.159 -51.504 1.00 44.19 307 GLY A O 1
ATOM 2429 N N . ALA A 1 308 ? -29.872 2.293 -50.272 1.00 40.88 308 ALA A N 1
ATOM 2430 C CA . ALA A 1 308 ? -29.718 1.104 -51.114 1.00 40.88 308 ALA A CA 1
ATOM 2431 C C . ALA A 1 308 ? -30.002 -0.185 -50.316 1.00 40.88 308 ALA A C 1
ATOM 2433 O O . ALA A 1 308 ? -29.472 -0.333 -49.210 1.00 40.88 308 ALA A O 1
ATOM 2434 N N . PRO A 1 309 ? -30.831 -1.108 -50.841 1.00 41.50 309 PRO A N 1
ATOM 2435 C CA . PRO A 1 309 ? -31.158 -2.357 -50.170 1.00 41.50 309 PRO A CA 1
ATOM 2436 C C . PRO A 1 309 ? -29.943 -3.284 -50.074 1.00 41.50 309 PRO A C 1
ATOM 2438 O O . PRO A 1 309 ? -29.124 -3.400 -50.985 1.00 41.50 309 PRO A O 1
ATOM 2441 N N . SER A 1 310 ? -29.855 -3.961 -48.933 1.00 47.59 310 SER A N 1
ATOM 2442 C CA . SER A 1 310 ? -28.900 -5.021 -48.639 1.00 47.59 310 SER A CA 1
ATOM 2443 C C . SER A 1 310 ? -29.001 -6.136 -49.678 1.00 47.59 310 SER A C 1
ATOM 2445 O O . SER A 1 310 ? -30.027 -6.803 -49.705 1.00 47.59 310 SER A O 1
ATOM 2447 N N . LEU A 1 311 ? -27.966 -6.324 -50.503 1.00 48.19 311 LEU A N 1
ATOM 2448 C CA . LEU A 1 311 ? -27.527 -7.591 -51.116 1.00 48.19 311 LEU A CA 1
ATOM 2449 C C . LEU A 1 311 ? -26.444 -7.280 -52.168 1.00 48.19 311 LEU A C 1
ATOM 2451 O O . LEU A 1 311 ? -26.764 -7.054 -53.326 1.00 48.19 311 LEU A O 1
ATOM 2455 N N . ALA A 1 312 ? -25.172 -7.239 -51.751 1.00 43.50 312 ALA A N 1
ATOM 2456 C CA . ALA A 1 312 ? -23.976 -7.546 -52.560 1.00 43.50 312 ALA A CA 1
ATOM 2457 C C . ALA A 1 312 ? -22.708 -7.070 -51.825 1.00 43.50 312 ALA A C 1
ATOM 2459 O O . ALA A 1 312 ? -22.266 -5.934 -51.975 1.00 43.50 312 ALA A O 1
ATOM 2460 N N . LEU A 1 313 ? -22.095 -7.952 -51.035 1.00 41.94 313 LEU A N 1
ATOM 2461 C CA . LEU A 1 313 ? -20.692 -7.803 -50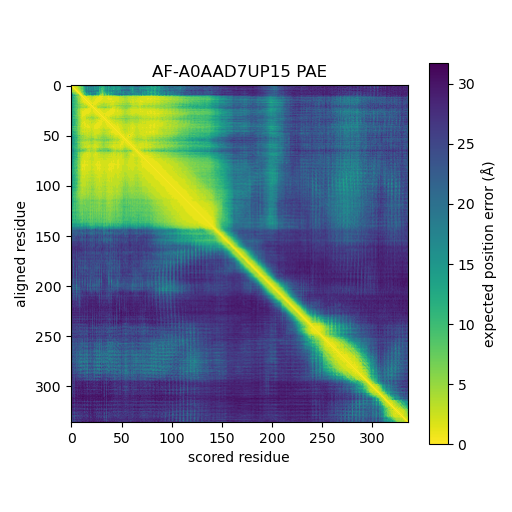.636 1.00 41.94 313 LEU A CA 1
ATOM 2462 C C . LEU A 1 313 ? -19.811 -8.442 -51.727 1.00 41.94 313 LEU A C 1
ATOM 2464 O O . LEU A 1 313 ? -20.100 -9.568 -52.144 1.00 41.94 313 LEU A O 1
ATOM 2468 N N . PRO A 1 314 ? -18.751 -7.773 -52.216 1.00 50.53 314 PRO A N 1
ATOM 2469 C CA . PRO A 1 314 ? -17.964 -8.285 -53.326 1.00 50.53 314 PRO A CA 1
ATOM 2470 C C . PRO A 1 314 ? -17.007 -9.396 -52.875 1.00 50.53 314 PRO A C 1
ATOM 2472 O O . PRO A 1 314 ? -16.341 -9.314 -51.842 1.00 50.53 314 PRO A O 1
ATOM 2475 N N . ARG A 1 315 ? -16.887 -10.416 -53.732 1.00 45.34 315 ARG A N 1
ATOM 2476 C CA . ARG A 1 315 ? -15.996 -11.594 -53.669 1.00 45.34 315 ARG A CA 1
ATOM 2477 C C . ARG A 1 315 ? -14.491 -11.298 -53.475 1.00 45.34 315 ARG A C 1
ATOM 2479 O O . ARG A 1 315 ? -13.703 -12.235 -53.403 1.00 45.34 315 ARG A O 1
ATOM 2486 N N . ALA A 1 316 ? -14.075 -10.039 -53.355 1.00 46.25 316 ALA A N 1
ATOM 2487 C CA . ALA A 1 316 ? -12.671 -9.629 -53.330 1.00 46.25 316 ALA A CA 1
ATOM 2488 C C . ALA A 1 316 ? -11.946 -9.893 -51.993 1.00 46.25 316 ALA A C 1
ATOM 2490 O O . ALA A 1 316 ? -10.728 -10.033 -51.983 1.00 46.25 316 ALA A O 1
ATOM 2491 N N . LEU A 1 317 ? -12.661 -10.038 -50.871 1.00 44.97 317 LEU A N 1
ATOM 2492 C CA . LEU A 1 317 ? -12.027 -10.258 -49.558 1.00 44.97 317 LEU A CA 1
ATOM 2493 C C . LEU A 1 317 ? -11.729 -11.733 -49.228 1.00 44.97 317 LEU A C 1
ATOM 2495 O O . LEU A 1 317 ? -11.052 -12.008 -48.242 1.00 44.97 317 LEU A O 1
ATOM 2499 N N . ARG A 1 318 ? -12.155 -12.693 -50.064 1.00 47.72 318 ARG A N 1
ATOM 2500 C CA . ARG A 1 318 ? -11.799 -14.120 -49.898 1.00 47.72 318 ARG A CA 1
ATOM 2501 C C . ARG A 1 318 ? -10.463 -14.514 -50.540 1.00 47.72 318 ARG A C 1
ATOM 2503 O O . ARG A 1 318 ? -9.926 -15.556 -50.184 1.00 47.72 318 ARG A O 1
ATOM 2510 N N . ALA A 1 319 ? -9.903 -13.696 -51.433 1.00 47.38 319 ALA A N 1
ATOM 2511 C CA . ALA A 1 319 ? -8.664 -14.028 -52.146 1.00 47.38 319 ALA A CA 1
ATOM 2512 C C . ALA A 1 319 ? -7.383 -13.770 -51.329 1.00 47.38 319 ALA A C 1
ATOM 2514 O O . ALA A 1 319 ? -6.328 -14.295 -51.665 1.00 47.38 319 ALA A O 1
ATOM 2515 N N . ILE A 1 320 ? -7.463 -12.988 -50.248 1.00 52.19 320 ILE A N 1
ATOM 2516 C CA . ILE A 1 320 ? -6.273 -12.541 -49.504 1.00 52.19 320 ILE A CA 1
ATOM 2517 C C . ILE A 1 320 ? -5.945 -13.477 -48.325 1.00 52.19 320 ILE A C 1
ATOM 2519 O O . ILE A 1 320 ? -4.801 -13.539 -47.900 1.00 52.19 320 ILE A O 1
ATOM 2523 N N . TRP A 1 321 ? -6.915 -14.247 -47.818 1.00 47.88 321 TRP A N 1
ATOM 2524 C CA . TRP A 1 321 ? -6.746 -15.055 -46.595 1.00 47.88 321 TRP A CA 1
ATOM 2525 C C . TRP A 1 321 ? -6.627 -16.570 -46.823 1.00 47.88 321 TRP A C 1
ATOM 2527 O O . TRP A 1 321 ? -6.343 -17.313 -45.887 1.00 47.88 321 TRP A O 1
ATOM 2537 N N . TRP A 1 322 ? -6.822 -17.054 -48.052 1.00 48.84 322 TRP A N 1
ATOM 2538 C CA . TRP A 1 322 ? -6.785 -18.493 -48.343 1.00 48.84 322 TRP A CA 1
ATOM 2539 C C . TRP A 1 322 ? -5.381 -19.111 -48.560 1.00 48.84 322 TRP A C 1
ATOM 2541 O O . TRP A 1 322 ? -5.225 -20.289 -48.233 1.00 48.84 322 TRP A O 1
ATOM 2551 N N . PRO A 1 323 ? -4.333 -18.399 -49.036 1.00 47.31 323 PRO A N 1
ATOM 2552 C CA . PRO A 1 323 ? -3.027 -19.036 -49.258 1.00 47.31 323 PRO A CA 1
ATOM 2553 C C . PRO A 1 323 ? -2.289 -19.410 -47.962 1.00 47.31 323 PRO A C 1
ATOM 2555 O O . PRO A 1 323 ? -1.480 -20.333 -47.954 1.00 47.31 323 PRO A O 1
ATOM 2558 N N . GLU A 1 324 ? -2.569 -18.717 -46.856 1.00 46.47 324 GLU A N 1
ATOM 2559 C CA . GLU A 1 324 ? -1.790 -18.840 -45.616 1.00 46.47 324 GLU A CA 1
ATOM 2560 C C . GLU A 1 324 ? -2.284 -19.984 -44.711 1.00 46.47 324 GLU A C 1
ATOM 2562 O O . GLU A 1 324 ? -1.486 -20.655 -44.058 1.00 46.47 324 GLU A O 1
ATOM 2567 N N . LEU A 1 325 ? -3.583 -20.305 -44.764 1.00 53.09 325 LEU A N 1
ATOM 2568 C CA . LEU A 1 325 ? -4.152 -21.478 -44.084 1.00 53.09 325 LEU A CA 1
ATOM 2569 C C . LEU A 1 325 ? -3.839 -22.796 -44.813 1.00 53.09 325 LEU A C 1
ATOM 2571 O O . LEU A 1 325 ? -3.656 -23.826 -44.166 1.00 53.09 325 LEU A O 1
ATOM 2575 N N . ALA A 1 326 ? -3.701 -22.770 -46.143 1.00 55.22 326 ALA A N 1
ATOM 2576 C CA . ALA A 1 326 ? -3.311 -23.949 -46.919 1.00 55.22 326 ALA A CA 1
ATOM 2577 C C . ALA A 1 326 ? -1.852 -24.377 -46.651 1.00 55.22 326 ALA A C 1
ATOM 2579 O O . ALA A 1 326 ? -1.551 -25.569 -46.662 1.00 55.22 326 ALA A O 1
ATOM 2580 N N . LEU A 1 327 ? -0.962 -23.425 -46.339 1.00 53.59 327 LEU A N 1
ATOM 2581 C CA . LEU A 1 327 ? 0.451 -23.701 -46.050 1.00 53.59 327 LEU A CA 1
ATOM 2582 C C . LEU A 1 327 ? 0.696 -24.247 -44.630 1.00 53.59 327 LEU A C 1
ATOM 2584 O O . LEU A 1 327 ? 1.707 -24.906 -44.387 1.00 53.59 327 LEU A O 1
ATOM 2588 N N . GLN A 1 328 ? -0.214 -23.986 -43.682 1.00 58.78 328 GLN A N 1
ATOM 2589 C CA . GLN A 1 328 ? -0.136 -24.562 -42.334 1.00 58.78 328 GLN A CA 1
ATOM 2590 C C . GLN A 1 328 ? -0.680 -25.995 -42.279 1.00 58.78 328 GLN A C 1
ATOM 2592 O O . GLN A 1 328 ? -0.133 -26.820 -41.549 1.00 58.78 328 GLN A O 1
ATOM 2597 N N . ALA A 1 329 ? -1.684 -26.328 -43.095 1.00 54.03 329 ALA A N 1
ATOM 2598 C CA . ALA A 1 329 ? -2.240 -27.681 -43.151 1.00 54.03 329 ALA A CA 1
ATOM 2599 C C . ALA A 1 329 ? -1.260 -28.719 -43.740 1.00 54.03 329 ALA A C 1
ATOM 2601 O O . ALA A 1 329 ? -1.292 -29.882 -43.346 1.00 54.03 329 ALA A O 1
ATOM 2602 N N . SER A 1 330 ? -0.334 -28.318 -44.621 1.00 54.66 330 SER A N 1
ATOM 2603 C CA . SER A 1 330 ? 0.643 -29.234 -45.233 1.00 54.66 330 SER A CA 1
ATOM 2604 C C . SER A 1 330 ? 1.850 -29.572 -44.346 1.00 54.66 330 SER A C 1
ATOM 2606 O O . SER A 1 330 ? 2.670 -30.401 -44.732 1.00 54.66 330 SER A O 1
ATOM 2608 N N . ARG A 1 331 ? 1.995 -28.943 -43.170 1.00 53.12 331 ARG A N 1
ATOM 2609 C CA . ARG A 1 331 ? 3.102 -29.202 -42.224 1.00 53.12 331 ARG A CA 1
ATOM 2610 C C . ARG A 1 331 ? 2.743 -30.165 -41.086 1.00 53.12 331 ARG A C 1
ATOM 2612 O O . ARG A 1 331 ? 3.608 -30.473 -40.276 1.00 53.12 331 ARG A O 1
ATOM 2619 N N . ALA A 1 332 ? 1.504 -30.652 -41.033 1.00 50.28 332 ALA A N 1
ATOM 2620 C CA . ALA A 1 332 ? 1.002 -31.515 -39.961 1.00 50.28 332 ALA A CA 1
ATOM 2621 C C . ALA A 1 332 ? 0.716 -32.963 -40.413 1.00 50.28 332 ALA A C 1
ATOM 2623 O O . ALA A 1 332 ? -0.197 -33.598 -39.892 1.00 50.28 332 ALA A O 1
ATOM 2624 N N . ALA A 1 333 ? 1.474 -33.495 -41.378 1.00 53.44 333 ALA A N 1
ATOM 2625 C CA . ALA A 1 333 ? 1.405 -34.912 -41.740 1.00 53.44 333 ALA A CA 1
ATOM 2626 C C . ALA A 1 333 ? 2.563 -35.686 -41.074 1.00 53.44 333 ALA A C 1
ATOM 2628 O O . ALA A 1 333 ? 3.723 -35.370 -41.348 1.00 53.44 333 ALA A O 1
ATOM 2629 N N . PRO A 1 334 ? 2.291 -36.675 -40.202 1.00 58.88 334 PRO A N 1
ATOM 2630 C CA . PRO A 1 334 ? 3.321 -37.563 -39.679 1.00 58.88 334 PRO A CA 1
ATOM 2631 C C . PRO A 1 334 ? 3.748 -38.569 -40.757 1.00 58.88 334 PRO A C 1
ATOM 2633 O O . PRO A 1 334 ? 2.907 -39.152 -41.441 1.00 58.88 334 PRO A O 1
ATOM 2636 N N . LEU A 1 335 ? 5.061 -38.763 -40.899 1.00 56.78 335 LEU A N 1
ATOM 2637 C CA . LEU A 1 335 ? 5.646 -39.858 -41.675 1.00 56.78 335 LEU A CA 1
ATOM 2638 C C . LEU A 1 335 ? 5.278 -41.188 -40.998 1.00 56.78 335 LEU A C 1
ATOM 2640 O O . LEU A 1 335 ? 5.527 -41.343 -39.801 1.00 56.78 335 LEU A O 1
ATOM 2644 N N . GLN A 1 336 ? 4.662 -42.098 -41.756 1.00 59.03 336 GLN A N 1
ATOM 2645 C CA . GLN A 1 336 ? 4.564 -43.519 -41.409 1.00 59.03 336 GLN A CA 1
ATOM 2646 C C . GLN A 1 336 ? 5.827 -44.254 -41.840 1.00 59.03 336 GLN A C 1
ATOM 2648 O O . GLN A 1 336 ? 6.362 -43.898 -42.918 1.00 59.03 336 GLN A O 1
#

Radius of gyration: 41.61 Å; Cα contacts (8 Å, |Δi|>4): 111; chains: 1; bounding box: 76×93×118 Å

Solvent-accessible surface area (backbone atoms only — not comparable to full-atom values): 22133 Å² total; per-residue (Å²): 135,82,78,77,75,80,74,65,92,73,48,64,42,73,47,77,65,42,73,47,96,88,71,46,42,32,32,36,39,22,31,64,90,72,65,45,77,75,46,81,44,74,65,40,66,84,73,48,57,68,40,58,45,100,86,68,48,74,76,44,63,75,61,86,53,91,87,54,74,66,82,76,50,76,68,53,49,51,43,54,52,50,51,51,52,49,55,51,49,53,50,52,51,52,51,51,52,50,50,52,51,50,54,51,50,51,53,49,50,52,51,51,53,54,48,53,52,51,53,53,52,50,52,51,53,52,52,51,52,53,51,51,50,51,51,52,54,52,49,63,68,65,47,68,85,69,65,74,69,74,74,67,72,72,77,79,74,81,76,82,70,79,82,87,79,91,78,89,74,89,76,87,75,80,75,80,81,76,88,69,89,73,90,69,79,93,72,82,85,81,87,77,88,69,93,67,89,70,84,78,76,72,82,74,75,82,78,85,69,84,75,80,90,76,84,89,85,83,78,93,77,92,75,94,72,84,88,81,85,82,84,74,76,82,75,85,75,66,80,50,72,67,55,54,52,52,59,60,62,73,76,56,58,74,76,52,51,58,52,50,55,49,51,49,50,50,54,50,50,51,53,49,49,52,49,50,50,50,49,52,52,50,53,50,51,52,49,52,53,52,54,61,60,64,69,67,81,59,82,74,64,71,73,80,62,82,80,71,83,93,83,84,82,74,80,71,74,63,74,78,64,53,71,65,57,58,62,57,62,74,72,73,71,82,87,129